Protein AF-A0A933JMH4-F1 (afdb_monomer)

Sequence (301 aa):
MKRSLIRGADPQLALTIAERFAVAPRFVSVLARAKVWDELPADVAARAREICEQTHAANAALLADLVSIAEALDAERLPYAATKGSAILVAHHSFVGERHLDDIDLLVRATDLPRVDTLLTDLGATTERSPVNVDLHPLTVRTALGTKVEVHVRLPRGDQAGVLDRATPTEWRTRRVRAESSKDLINHLCHHVIAQHIEDPRPLPRHLVDVAHLKSTCEPEMFDPRVPEVRLSLELLALIERFQDDDRIEKLFASWLFPTHHSLIPSGIASRRGAAEQGSRVRPPNWTRVRSGLVFRVAEF

Secondary structure (DSSP, 8-state):
----TTSS--HHHHHHHHHHTT-HHHHHHHHHHHT-GGGS-HHHHHHHHHHHHHHHHHHHHHHHHHHHHHHHHHHTT--EEE-HHHHHHHHH-SSGGGS--SEEEEEE-GGGHHHHHHHHHHTT-EEE---S-TTT--EEEE-TT--EEEEES--SSS-HHHHHHTPEEEEETTEEEEE--HHHHHHHHHHIIIIITTTS----HHHHHHHHHHHHHS-GGGS-TTSHHHHHHHHHHHHHHHHTT-HHHHHHHHHHHS-S--SSHHHHHHHHHHHHHTT---PPP------S---------

pLDDT: mean 80.74, std 21.41, range [25.58, 98.5]

Radius of gyration: 20.58 Å; Cα contacts (8 Å, |Δi|>4): 359; chains: 1; bounding box: 42×60×59 Å

Solvent-accessible surface area (backbone atoms only — not comparable to full-atom values): 17240 Å² total; per-residue (Å²): 132,86,76,67,93,58,78,86,58,57,68,60,58,53,48,53,52,24,51,76,50,59,36,31,30,38,53,44,47,52,42,57,76,68,69,45,64,91,77,46,57,72,66,52,45,50,51,45,49,51,46,34,54,50,35,29,54,53,39,51,54,45,50,52,51,51,42,56,51,36,49,54,32,57,73,71,68,50,68,43,16,28,30,62,69,43,21,44,51,58,70,72,46,95,52,69,28,39,58,74,72,84,54,42,39,33,40,38,52,65,90,46,44,72,60,50,52,51,51,43,41,76,69,52,27,45,80,46,87,66,92,65,60,59,81,35,35,69,42,32,32,30,38,75,89,64,41,36,34,41,38,25,51,44,61,99,71,79,60,57,68,58,44,43,74,52,27,38,78,32,72,50,97,93,39,62,38,38,19,41,32,70,43,56,37,49,51,49,48,28,36,48,42,54,61,71,31,63,95,54,56,62,65,51,60,41,55,55,51,50,51,53,49,46,65,73,76,46,66,74,82,46,60,52,65,86,43,66,40,42,31,50,52,52,51,53,47,50,52,51,67,70,33,72,86,35,77,70,55,41,54,51,48,45,53,69,67,56,54,97,76,62,86,67,55,59,57,58,52,49,52,53,50,49,54,70,72,56,76,71,85,73,77,75,81,88,78,81,86,80,93,72,79,93,75,86,73,83,74,92,124

Nearest PDB structures (foldseek):
  8an4-assembly2_B  TM=6.751E-01  e=2.910E-07  Mycobacterium tuberculosis H37Rv
  5cfu-assembly1_A  TM=7.179E-01  e=6.123E-06  Pseudomonas aeruginosa
  5kqj-assembly1_A  TM=6.695E-01  e=8.118E-06  Klebsiella pneumoniae
  1zsw-assembly1_A  TM=5.301E-01  e=3.101E-01  Bacillus cereus ATCC 14579
  3kol-assembly1_A-2  TM=6.439E-01  e=1.505E+00  Nostoc punctiforme PCC 73102

Foldseek 3Di:
DLPPPCVPPDLVVVLVLCVLLQQLLQVLVVCVVSVCLVVDDPVSSVVSVVLLVVQQVVLVLQVVVLLVLQVLCVVVVFQKAFAAPRLCQQAQDPGRRNGHDQATEMEGAPVCVVVSVVSQVVQVWAWDPDPDPCPFFVTWIAGPSRHIYGYGNDQPDDDSVVQSVQFDWTDDPNTTHGHGDLLRRLLSLLCCQQPVVPVPRQRRVSSLVSLVSSVVRDDPVSQDCVRVSSVVSVVVNVVCVVCVPPPVVNVVVCCRNPPPDDPPVCVVVVVVVVVVVPDDPPDDPDDDDDDDDDDDDPDDD

Mean predicted aligned error: 9.62 Å

Structure (mmCIF, N/CA/C/O backbone):
data_AF-A0A933JMH4-F1
#
_entry.id   AF-A0A933JMH4-F1
#
loop_
_atom_site.group_PDB
_atom_site.id
_atom_site.type_symbol
_atom_site.label_atom_id
_atom_site.label_alt_id
_atom_site.label_comp_id
_atom_site.label_asym_id
_atom_site.label_entity_id
_atom_site.label_seq_id
_atom_site.pdbx_PDB_ins_code
_atom_site.Cartn_x
_atom_site.Cartn_y
_atom_site.Cartn_z
_atom_site.occupancy
_atom_site.B_iso_or_equiv
_atom_site.auth_seq_id
_atom_site.auth_comp_id
_atom_site.auth_asym_id
_atom_site.auth_atom_id
_atom_site.pdbx_PDB_model_num
ATOM 1 N N . MET A 1 1 ? -0.560 2.355 -34.406 1.00 38.50 1 MET A N 1
ATOM 2 C CA . MET A 1 1 ? 0.903 2.136 -34.493 1.00 38.50 1 MET A CA 1
ATOM 3 C C . MET A 1 1 ? 1.413 1.778 -33.104 1.00 38.50 1 MET A C 1
ATOM 5 O O . MET A 1 1 ? 1.339 2.629 -32.230 1.00 38.50 1 MET A O 1
ATOM 9 N N . LYS A 1 2 ? 1.872 0.540 -32.865 1.00 42.06 2 LYS A N 1
ATOM 10 C CA . LYS A 1 2 ? 2.569 0.192 -31.615 1.00 42.06 2 LYS A CA 1
ATOM 11 C C . LYS A 1 2 ? 3.944 0.869 -31.653 1.00 42.06 2 LYS A C 1
ATOM 13 O O . LYS A 1 2 ? 4.814 0.423 -32.397 1.00 42.06 2 LYS A O 1
ATOM 18 N N . ARG A 1 3 ? 4.139 1.975 -30.929 1.00 49.00 3 ARG A N 1
ATOM 19 C CA . ARG A 1 3 ? 5.502 2.418 -30.600 1.00 49.00 3 ARG A CA 1
ATOM 20 C C . ARG A 1 3 ? 6.087 1.314 -29.721 1.00 49.00 3 ARG A C 1
ATOM 22 O O . ARG A 1 3 ? 5.479 0.969 -28.714 1.00 49.00 3 ARG A O 1
ATOM 29 N N . SER A 1 4 ? 7.184 0.697 -30.155 1.00 50.28 4 SER A N 1
ATOM 30 C CA . SER A 1 4 ? 7.908 -0.269 -29.326 1.00 50.28 4 SER A CA 1
ATOM 31 C C . SER A 1 4 ? 8.346 0.468 -28.062 1.00 50.28 4 SER A C 1
ATOM 33 O O . SER A 1 4 ? 9.170 1.376 -28.135 1.00 50.28 4 SER A O 1
ATOM 35 N N . LEU A 1 5 ? 7.737 0.106 -26.930 1.00 52.91 5 LEU A N 1
ATOM 36 C CA . LEU A 1 5 ? 8.017 0.650 -25.595 1.00 52.91 5 LEU A CA 1
ATOM 37 C C . LEU A 1 5 ? 9.476 0.432 -25.159 1.00 52.91 5 LEU A C 1
ATOM 39 O O . LEU A 1 5 ? 9.899 1.000 -24.163 1.00 52.91 5 LEU A O 1
ATOM 43 N N . ILE A 1 6 ? 10.231 -0.384 -25.900 1.00 56.28 6 ILE A N 1
ATOM 44 C CA . ILE A 1 6 ? 11.584 -0.831 -25.563 1.00 56.28 6 ILE A CA 1
ATOM 45 C C . ILE A 1 6 ? 12.615 -0.368 -26.615 1.00 56.28 6 ILE A C 1
ATOM 47 O O . ILE A 1 6 ? 13.724 -0.892 -26.692 1.00 56.28 6 ILE A O 1
ATOM 51 N N . ARG A 1 7 ? 12.298 0.608 -27.479 1.00 60.69 7 ARG A N 1
ATOM 52 C CA . ARG A 1 7 ? 13.308 1.125 -28.420 1.00 60.69 7 ARG A CA 1
ATOM 53 C C . ARG A 1 7 ? 14.365 1.941 -27.675 1.00 60.69 7 ARG A C 1
ATOM 55 O O . ARG A 1 7 ? 14.153 3.111 -27.399 1.00 60.69 7 ARG A O 1
ATOM 62 N N . GLY A 1 8 ? 15.512 1.314 -27.417 1.00 68.75 8 GLY A N 1
ATOM 63 C CA . GLY A 1 8 ? 16.722 1.960 -26.897 1.00 68.75 8 GLY A CA 1
ATOM 64 C C . GLY A 1 8 ? 17.022 1.688 -25.422 1.00 68.75 8 GLY A C 1
ATOM 65 O O . GLY A 1 8 ? 18.150 1.918 -24.997 1.00 68.75 8 GLY A O 1
ATOM 66 N N . ALA A 1 9 ? 16.065 1.150 -24.663 1.00 75.88 9 ALA A N 1
ATOM 67 C CA . ALA A 1 9 ? 16.278 0.763 -23.271 1.00 75.88 9 ALA A CA 1
ATOM 68 C C . ALA A 1 9 ? 16.765 -0.690 -23.173 1.00 75.88 9 ALA A C 1
ATOM 70 O O . ALA A 1 9 ? 16.216 -1.574 -23.828 1.00 75.88 9 ALA A O 1
ATOM 71 N N . ASP A 1 10 ? 17.767 -0.944 -22.329 1.00 85.56 10 ASP A N 1
ATOM 72 C CA . ASP A 1 10 ? 18.185 -2.297 -21.952 1.00 85.56 10 ASP A CA 1
ATOM 73 C C . ASP A 1 10 ? 17.149 -2.889 -20.968 1.00 85.56 10 ASP A C 1
ATOM 75 O O . ASP A 1 10 ? 17.041 -2.401 -19.834 1.00 85.56 10 ASP A O 1
ATOM 79 N N . PRO A 1 11 ? 16.379 -3.928 -21.357 1.00 88.12 11 PRO A N 1
ATOM 80 C CA . PRO A 1 11 ? 15.351 -4.523 -20.503 1.00 88.12 11 PRO A CA 1
ATOM 81 C C . PRO A 1 11 ? 15.904 -5.081 -19.186 1.00 88.12 11 PRO A C 1
ATOM 83 O O . PRO A 1 11 ? 15.213 -5.038 -18.166 1.00 88.12 11 PRO A O 1
ATOM 86 N N . GLN A 1 12 ? 17.141 -5.591 -19.190 1.00 90.00 12 GLN A N 1
ATOM 87 C CA . GLN A 1 12 ? 17.780 -6.151 -18.001 1.00 90.00 12 GLN A CA 1
ATOM 88 C C . GLN A 1 12 ? 18.128 -5.041 -17.011 1.00 90.00 12 GLN A C 1
ATOM 90 O O . GLN A 1 12 ? 17.854 -5.162 -15.812 1.00 90.00 12 GLN A O 1
ATOM 95 N N . LEU A 1 13 ? 18.695 -3.937 -17.506 1.00 86.56 13 LEU A N 1
ATOM 96 C CA . LEU A 1 13 ? 18.982 -2.766 -16.683 1.00 86.56 13 LEU A CA 1
ATOM 97 C C . LEU A 1 13 ? 17.691 -2.163 -16.115 1.00 86.56 13 LEU A C 1
ATOM 99 O O . LEU A 1 13 ? 17.632 -1.872 -14.920 1.00 86.56 13 LEU A O 1
ATOM 103 N N . ALA A 1 14 ? 16.648 -2.030 -16.940 1.00 87.12 14 ALA A N 1
ATOM 104 C CA . ALA A 1 14 ? 15.353 -1.507 -16.514 1.00 87.12 14 ALA A CA 1
ATOM 105 C C . ALA A 1 14 ? 14.735 -2.351 -15.388 1.00 87.12 14 ALA A C 1
ATOM 107 O O . ALA A 1 14 ? 14.327 -1.802 -14.362 1.00 87.12 14 ALA A O 1
ATOM 108 N N . LEU A 1 15 ? 14.732 -3.683 -15.530 1.00 88.81 15 LEU A N 1
ATOM 109 C CA . LEU A 1 15 ? 14.236 -4.586 -14.490 1.00 88.81 15 LEU A CA 1
ATOM 110 C C . LEU A 1 15 ? 15.072 -4.487 -13.207 1.00 88.81 15 LEU A C 1
ATOM 112 O O . LEU A 1 15 ? 14.512 -4.364 -12.121 1.00 88.81 15 LEU A O 1
ATOM 116 N N . THR A 1 16 ? 16.401 -4.446 -13.335 1.00 87.44 16 THR A N 1
ATOM 117 C CA . THR A 1 16 ? 17.327 -4.316 -12.197 1.00 87.44 16 THR A CA 1
ATOM 118 C C . THR A 1 16 ? 17.074 -3.029 -11.406 1.00 87.44 16 THR A C 1
ATOM 120 O O . THR A 1 16 ? 17.037 -3.040 -10.173 1.00 87.44 16 THR A O 1
ATOM 123 N N . ILE A 1 17 ? 16.868 -1.905 -12.101 1.00 84.62 17 ILE A N 1
ATOM 124 C CA . ILE A 1 17 ? 16.491 -0.631 -11.476 1.00 84.62 17 ILE A CA 1
ATOM 125 C C . ILE A 1 17 ? 15.127 -0.779 -10.797 1.00 84.62 17 ILE A C 1
ATOM 127 O O . ILE A 1 17 ? 14.979 -0.420 -9.630 1.00 84.62 17 ILE A O 1
ATOM 131 N N . ALA A 1 18 ? 14.140 -1.360 -11.479 1.00 87.75 18 ALA A N 1
ATOM 132 C CA . ALA A 1 18 ? 12.807 -1.524 -10.919 1.00 87.75 18 ALA A CA 1
ATOM 133 C C . ALA A 1 18 ? 12.808 -2.368 -9.628 1.00 87.75 18 ALA A C 1
ATOM 135 O O . ALA A 1 18 ? 12.124 -2.017 -8.665 1.00 87.75 18 ALA A O 1
ATOM 136 N N . GLU A 1 19 ? 13.601 -3.441 -9.565 1.00 88.69 19 GLU A N 1
ATOM 137 C CA . GLU A 1 19 ? 13.770 -4.264 -8.359 1.00 88.69 19 GLU A CA 1
ATOM 138 C C . GLU A 1 19 ? 14.403 -3.465 -7.225 1.00 88.69 19 GLU A C 1
ATOM 140 O O . GLU A 1 19 ? 13.900 -3.456 -6.100 1.00 88.69 19 GLU A O 1
ATOM 145 N N . ARG A 1 20 ? 15.471 -2.728 -7.537 1.00 84.38 20 ARG A N 1
ATOM 146 C CA . ARG A 1 20 ? 16.205 -1.912 -6.571 1.00 84.38 20 ARG A CA 1
ATOM 147 C C . ARG A 1 20 ? 15.328 -0.879 -5.864 1.00 84.38 20 ARG A C 1
ATOM 149 O O . ARG A 1 20 ? 15.569 -0.586 -4.695 1.00 84.38 20 ARG A O 1
ATOM 156 N N . PHE A 1 21 ? 14.319 -0.350 -6.552 1.00 83.31 21 PHE A N 1
ATOM 157 C CA . PHE A 1 21 ? 13.387 0.641 -6.002 1.00 83.31 21 PHE A CA 1
ATOM 158 C C . PHE A 1 21 ? 12.015 0.070 -5.650 1.00 83.31 21 PHE A C 1
ATOM 160 O O . PHE A 1 21 ? 11.090 0.831 -5.364 1.00 83.31 21 PHE A O 1
ATOM 167 N N . ALA A 1 22 ? 11.892 -1.261 -5.631 1.0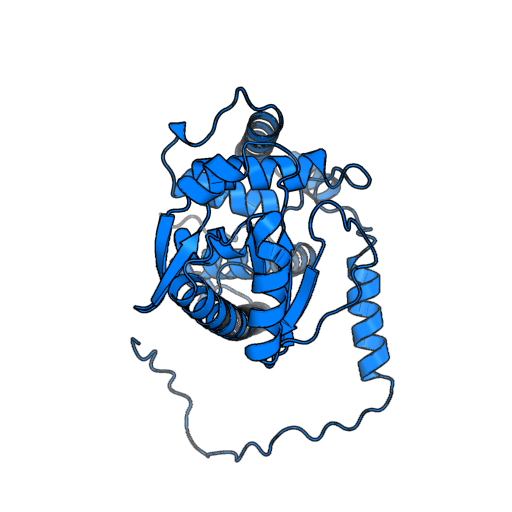0 88.56 22 ALA A N 1
ATOM 168 C CA . ALA A 1 22 ? 10.667 -1.981 -5.299 1.00 88.56 22 ALA A CA 1
ATOM 169 C C . ALA A 1 22 ? 9.449 -1.545 -6.138 1.00 88.56 22 ALA A C 1
ATOM 171 O O . ALA A 1 22 ? 8.319 -1.499 -5.653 1.00 88.56 22 ALA A O 1
ATOM 172 N N . VAL A 1 23 ? 9.690 -1.237 -7.414 1.00 91.00 23 VAL A N 1
ATOM 173 C CA . VAL A 1 23 ? 8.665 -0.949 -8.432 1.00 91.00 23 VAL A CA 1
ATOM 174 C C . VAL A 1 23 ? 8.620 -2.021 -9.526 1.00 91.00 23 VAL A C 1
ATOM 176 O O . VAL A 1 23 ? 7.842 -1.906 -10.472 1.00 91.00 23 VAL A O 1
ATOM 179 N N . ALA A 1 24 ? 9.410 -3.094 -9.392 1.00 92.44 24 ALA A N 1
ATOM 180 C CA . ALA A 1 24 ? 9.420 -4.215 -10.331 1.00 92.44 24 ALA A CA 1
ATOM 181 C C . ALA A 1 24 ? 8.034 -4.828 -10.593 1.00 92.44 24 ALA A C 1
ATOM 183 O O . ALA A 1 24 ? 7.720 -5.029 -11.764 1.00 92.44 24 ALA A O 1
ATOM 184 N N . PRO A 1 25 ? 7.155 -5.053 -9.595 1.00 93.62 25 PRO A N 1
ATOM 185 C CA . PRO A 1 25 ? 5.836 -5.623 -9.877 1.00 93.62 25 PRO A CA 1
ATOM 186 C C . PRO A 1 25 ? 4.991 -4.732 -10.798 1.00 93.62 25 PRO A C 1
ATOM 188 O O . PRO A 1 25 ? 4.342 -5.214 -11.730 1.00 93.62 25 PRO A O 1
ATOM 191 N N . ARG A 1 26 ? 5.082 -3.406 -10.625 1.00 90.38 26 ARG A N 1
ATOM 192 C CA . ARG A 1 26 ? 4.409 -2.456 -11.514 1.00 90.38 26 ARG A CA 1
ATOM 193 C C . ARG A 1 26 ? 5.031 -2.451 -12.902 1.00 90.38 26 ARG A C 1
ATOM 195 O O . ARG A 1 26 ? 4.293 -2.462 -13.884 1.00 90.38 26 ARG A O 1
ATOM 202 N N . PHE A 1 27 ? 6.359 -2.449 -12.989 1.00 90.12 27 PHE A N 1
ATOM 203 C CA . PHE A 1 27 ? 7.075 -2.541 -14.262 1.00 90.12 27 PHE A CA 1
ATOM 204 C C . PHE A 1 27 ? 6.628 -3.780 -15.053 1.00 90.12 27 PHE A C 1
ATOM 206 O O . PHE A 1 27 ? 6.224 -3.667 -16.209 1.00 90.12 27 PHE A O 1
ATOM 213 N N . VAL A 1 28 ? 6.573 -4.940 -14.396 1.00 91.81 28 VAL A N 1
ATOM 214 C CA . VAL A 1 28 ? 6.093 -6.193 -14.990 1.00 91.81 28 VAL A CA 1
ATOM 215 C C . VAL A 1 28 ? 4.624 -6.101 -15.428 1.00 91.81 28 VAL A C 1
ATOM 217 O O . VAL A 1 28 ? 4.293 -6.520 -16.539 1.00 91.81 28 VAL A O 1
ATOM 220 N N . SER A 1 29 ? 3.740 -5.504 -14.619 1.00 90.31 29 SER A N 1
ATOM 221 C CA . SER A 1 29 ? 2.335 -5.276 -15.006 1.00 90.31 29 SER A CA 1
ATOM 222 C C . SER A 1 29 ? 2.214 -4.389 -16.256 1.00 90.31 29 SER A C 1
ATOM 224 O O . SER A 1 29 ? 1.429 -4.687 -17.161 1.00 90.31 29 SER A O 1
ATOM 226 N N . VAL A 1 30 ? 3.035 -3.339 -16.371 1.00 88.38 30 VAL A N 1
ATOM 227 C CA . VAL A 1 30 ? 3.075 -2.477 -17.563 1.00 88.38 30 VAL A CA 1
ATOM 228 C C . VAL A 1 30 ? 3.525 -3.261 -18.799 1.00 88.38 30 VAL A C 1
ATOM 230 O O . VAL A 1 30 ? 2.860 -3.177 -19.833 1.00 88.38 30 VAL A O 1
ATOM 233 N N . LEU A 1 31 ? 4.582 -4.078 -18.695 1.00 88.31 31 LEU A N 1
ATOM 234 C CA . LEU A 1 31 ? 5.030 -4.954 -19.789 1.00 88.31 31 LEU A CA 1
ATOM 235 C C . LEU A 1 31 ? 3.925 -5.928 -20.230 1.00 88.31 31 LEU A C 1
ATOM 237 O O . LEU A 1 31 ? 3.701 -6.125 -21.429 1.00 88.31 31 LEU A O 1
ATOM 241 N N . ALA A 1 32 ? 3.182 -6.486 -19.270 1.00 89.00 32 ALA A N 1
ATOM 242 C CA . ALA A 1 32 ? 2.066 -7.380 -19.550 1.00 89.00 32 ALA A CA 1
ATOM 243 C C . ALA A 1 32 ? 0.921 -6.691 -20.295 1.00 89.00 32 ALA A C 1
ATOM 245 O O . ALA A 1 32 ? 0.460 -7.200 -21.319 1.00 89.00 32 ALA A O 1
ATOM 246 N N . ARG A 1 33 ? 0.506 -5.505 -19.842 1.00 87.25 33 ARG A N 1
ATOM 247 C CA . ARG A 1 33 ? -0.534 -4.701 -20.508 1.00 87.25 33 ARG A CA 1
ATOM 248 C C . ARG A 1 33 ? -0.111 -4.262 -21.909 1.00 87.25 33 ARG A C 1
ATOM 250 O O . ARG A 1 33 ? -0.934 -4.252 -22.823 1.00 87.25 33 ARG A O 1
ATOM 257 N N . ALA A 1 34 ? 1.172 -3.958 -22.091 1.00 87.00 34 ALA A N 1
ATOM 258 C CA . ALA A 1 34 ? 1.747 -3.603 -23.383 1.00 87.00 34 ALA A CA 1
ATOM 259 C C . ALA A 1 34 ? 1.862 -4.788 -24.360 1.00 87.00 34 ALA A C 1
ATOM 261 O O . ALA A 1 34 ? 2.048 -4.568 -25.559 1.00 87.00 34 ALA A O 1
ATOM 262 N N . LYS A 1 35 ? 1.704 -6.032 -23.879 1.00 90.94 35 LYS A N 1
ATOM 263 C CA . LYS A 1 35 ? 1.831 -7.270 -24.667 1.00 90.94 35 LYS A CA 1
ATOM 264 C C . LYS A 1 35 ? 3.195 -7.380 -25.364 1.00 90.94 35 LYS A C 1
ATOM 266 O O . LYS A 1 35 ? 3.249 -7.722 -26.542 1.00 90.94 35 LYS A O 1
ATOM 271 N N . VAL A 1 36 ? 4.269 -7.069 -24.632 1.00 89.81 36 VAL A N 1
ATOM 272 C CA . VAL A 1 36 ? 5.667 -7.113 -25.120 1.00 89.81 36 VAL A CA 1
ATOM 273 C C . VAL A 1 36 ? 6.485 -8.259 -24.509 1.00 89.81 36 VAL A C 1
ATOM 275 O O . VAL A 1 36 ? 7.702 -8.281 -24.628 1.00 89.81 36 VAL A O 1
ATOM 278 N N . TRP A 1 37 ? 5.837 -9.227 -23.851 1.00 90.75 37 TRP A N 1
ATOM 279 C CA . TRP A 1 37 ? 6.512 -10.368 -23.212 1.00 90.75 37 TRP A CA 1
ATOM 280 C C . TRP A 1 37 ? 7.399 -11.170 -24.164 1.00 90.75 37 TRP A C 1
ATOM 282 O O . TRP A 1 37 ? 8.494 -11.567 -23.777 1.00 90.75 37 TRP A O 1
ATOM 292 N N . ASP A 1 38 ? 6.933 -11.378 -25.395 1.00 91.38 38 ASP A N 1
ATOM 293 C CA . ASP A 1 38 ? 7.650 -12.154 -26.413 1.00 91.38 38 ASP A CA 1
ATOM 294 C C . ASP A 1 38 ? 8.842 -11.383 -27.014 1.00 91.38 38 ASP A C 1
ATOM 296 O O . ASP A 1 38 ? 9.646 -11.959 -27.742 1.00 91.38 38 ASP A O 1
ATOM 300 N N . GLU A 1 39 ? 8.967 -10.085 -26.709 1.00 91.50 39 GLU A N 1
ATOM 301 C CA . GLU A 1 39 ? 10.077 -9.224 -27.140 1.00 91.50 39 GLU A CA 1
ATOM 302 C C . GLU A 1 39 ? 11.219 -9.176 -26.104 1.00 91.50 39 GLU A C 1
ATOM 304 O O . GLU A 1 39 ? 12.290 -8.644 -26.393 1.00 91.50 39 GLU A O 1
ATOM 309 N N . LEU A 1 40 ? 11.012 -9.713 -24.894 1.00 92.25 40 LEU A N 1
ATOM 310 C CA . LEU A 1 40 ? 12.012 -9.691 -23.824 1.00 92.25 40 LEU A CA 1
ATOM 311 C C . LEU A 1 40 ? 13.055 -10.809 -23.996 1.00 92.25 40 LEU A C 1
ATOM 313 O O . LEU A 1 40 ? 12.701 -11.927 -24.383 1.00 92.25 40 LEU A O 1
ATOM 317 N N . PRO A 1 41 ? 14.325 -10.568 -23.613 1.00 95.38 41 PRO A N 1
ATOM 318 C CA . PRO A 1 41 ? 15.293 -11.641 -23.406 1.00 95.38 41 PRO A CA 1
ATOM 319 C C . PRO A 1 41 ? 14.738 -12.728 -22.471 1.00 95.38 41 PRO A C 1
ATOM 321 O O . PRO A 1 41 ? 13.998 -12.436 -21.528 1.00 95.38 41 PRO A O 1
ATOM 324 N N . ALA A 1 42 ? 15.068 -13.994 -22.740 1.00 95.75 42 ALA A N 1
ATOM 325 C CA . ALA A 1 42 ? 14.454 -15.135 -22.056 1.00 95.75 42 ALA A CA 1
ATOM 326 C C . ALA A 1 42 ? 14.687 -15.132 -20.533 1.00 95.75 42 ALA A C 1
ATOM 328 O O . ALA A 1 42 ? 13.796 -15.505 -19.769 1.00 95.75 42 ALA A O 1
ATOM 329 N N . ASP A 1 43 ? 15.865 -14.692 -20.100 1.00 96.38 43 ASP A N 1
ATOM 330 C CA . ASP A 1 43 ? 16.254 -14.505 -18.703 1.00 96.38 43 ASP A CA 1
ATOM 331 C C . ASP A 1 43 ? 15.493 -13.348 -18.038 1.00 96.38 43 ASP A C 1
ATOM 333 O O . ASP A 1 43 ? 14.924 -13.540 -16.961 1.00 96.38 43 ASP A O 1
ATOM 337 N N . VAL A 1 44 ? 15.378 -12.194 -18.707 1.00 94.94 44 VAL A N 1
ATOM 338 C CA . VAL A 1 44 ? 14.564 -11.053 -18.245 1.00 94.94 44 VAL A CA 1
ATOM 339 C C . VAL A 1 44 ? 13.101 -11.472 -18.084 1.00 94.94 44 VAL A C 1
ATOM 341 O O . VAL A 1 44 ? 12.480 -11.201 -17.055 1.00 94.94 44 VAL A O 1
ATOM 344 N N . ALA A 1 45 ? 12.545 -12.175 -19.074 1.00 96.00 45 ALA A N 1
ATOM 345 C CA . ALA A 1 45 ? 11.173 -12.671 -19.033 1.00 96.00 45 ALA A CA 1
ATOM 346 C C . ALA A 1 45 ? 10.964 -13.679 -17.893 1.00 96.00 45 ALA A C 1
ATOM 348 O O . ALA A 1 45 ? 9.944 -13.623 -17.204 1.00 96.00 45 ALA A O 1
ATOM 349 N N . ALA A 1 46 ? 11.915 -14.593 -17.673 1.00 96.50 46 ALA A N 1
ATOM 350 C CA . ALA A 1 46 ? 11.861 -15.547 -16.569 1.00 96.50 46 ALA A CA 1
ATOM 351 C C . ALA A 1 46 ? 11.885 -14.836 -15.208 1.00 96.50 46 ALA A C 1
ATOM 353 O O . ALA A 1 46 ? 11.023 -15.108 -14.372 1.00 96.50 46 ALA A O 1
ATOM 354 N N . ARG A 1 47 ? 12.796 -13.872 -15.013 1.00 96.81 47 ARG A N 1
ATOM 355 C CA . ARG A 1 47 ? 12.881 -13.092 -13.771 1.00 96.81 47 ARG A CA 1
ATOM 356 C C . ARG A 1 47 ? 11.623 -12.259 -13.525 1.00 96.81 47 ARG A C 1
ATOM 358 O O . ARG A 1 47 ? 11.117 -12.220 -12.408 1.00 96.81 47 ARG A O 1
ATOM 365 N N . ALA A 1 48 ? 11.077 -11.631 -14.563 1.00 94.19 48 ALA A N 1
ATOM 366 C CA . ALA A 1 48 ? 9.837 -10.865 -14.472 1.00 94.19 48 ALA A CA 1
ATOM 367 C C . ALA A 1 48 ? 8.628 -11.736 -14.072 1.00 94.19 48 ALA A C 1
ATOM 369 O O . ALA A 1 48 ? 7.805 -11.302 -13.264 1.00 94.19 48 ALA A O 1
ATOM 370 N N . ARG A 1 49 ? 8.529 -12.974 -14.584 1.00 95.00 49 ARG A N 1
ATOM 371 C CA . ARG A 1 49 ? 7.501 -13.937 -14.142 1.00 95.00 49 ARG A CA 1
ATOM 372 C C . ARG A 1 49 ? 7.681 -14.318 -12.678 1.00 95.00 49 ARG A C 1
ATOM 374 O O . ARG A 1 49 ? 6.713 -14.261 -11.928 1.00 95.00 49 ARG A O 1
ATOM 381 N N . GLU A 1 50 ? 8.910 -14.621 -12.271 1.00 96.31 50 GLU A N 1
ATOM 382 C CA . GLU A 1 50 ? 9.230 -14.959 -10.883 1.00 96.31 50 GLU A CA 1
ATOM 383 C C . GLU A 1 50 ? 8.824 -13.833 -9.917 1.00 96.31 50 GLU A C 1
ATOM 385 O O . GLU A 1 50 ? 8.183 -14.095 -8.902 1.00 96.31 50 GLU A O 1
ATOM 390 N N . ILE A 1 51 ? 9.123 -12.573 -10.255 1.00 94.94 51 ILE A N 1
ATOM 391 C CA . ILE A 1 51 ? 8.708 -11.402 -9.464 1.00 94.94 51 ILE A CA 1
ATOM 392 C C . ILE A 1 51 ? 7.184 -11.339 -9.346 1.00 94.94 51 ILE A C 1
ATOM 394 O O . ILE A 1 51 ? 6.662 -11.159 -8.249 1.00 94.94 51 ILE A O 1
ATOM 398 N N . CYS A 1 52 ? 6.462 -11.512 -10.456 1.00 93.69 52 CYS A N 1
ATOM 399 C CA . CYS A 1 52 ? 5.000 -11.497 -10.456 1.00 93.69 52 CYS A CA 1
ATOM 400 C C . CYS A 1 52 ? 4.421 -12.593 -9.547 1.00 93.69 52 CYS A C 1
ATOM 402 O O . CYS A 1 52 ? 3.549 -12.314 -8.726 1.00 93.69 52 CYS A O 1
ATOM 404 N N . GLU A 1 53 ? 4.933 -13.820 -9.656 1.00 94.69 53 GLU A N 1
ATOM 405 C CA . GLU A 1 53 ? 4.510 -14.964 -8.842 1.00 94.69 53 GLU A CA 1
ATOM 406 C C . GLU A 1 53 ? 4.801 -14.738 -7.354 1.00 94.69 53 GLU A C 1
ATOM 408 O O . GLU A 1 53 ? 3.921 -14.938 -6.514 1.00 94.69 53 GLU A O 1
ATOM 413 N N . GLN A 1 54 ? 6.004 -14.260 -7.023 1.00 95.50 54 GLN A N 1
ATOM 414 C CA . GLN A 1 54 ? 6.412 -13.966 -5.649 1.00 95.50 54 GLN A CA 1
ATOM 415 C C . GLN A 1 54 ? 5.569 -12.850 -5.032 1.00 95.50 54 GLN A C 1
ATOM 417 O O . GLN A 1 54 ? 5.050 -13.020 -3.929 1.00 95.50 54 GLN A O 1
ATOM 422 N N . THR A 1 55 ? 5.387 -11.729 -5.738 1.00 95.31 55 THR A N 1
ATOM 423 C CA . THR A 1 55 ? 4.564 -10.617 -5.248 1.00 95.31 55 THR A CA 1
ATOM 424 C C . THR A 1 55 ? 3.106 -11.030 -5.117 1.00 95.31 55 THR A C 1
ATOM 426 O O . THR A 1 55 ? 2.479 -10.710 -4.112 1.00 95.31 55 THR A O 1
ATOM 429 N N . HIS A 1 56 ? 2.562 -11.780 -6.079 1.00 95.06 56 HIS A N 1
ATOM 430 C CA . HIS A 1 56 ? 1.199 -12.291 -5.979 1.00 95.06 56 HIS A CA 1
ATOM 431 C C . HIS A 1 56 ? 1.025 -13.174 -4.740 1.00 95.06 56 HIS A C 1
ATOM 433 O O . HIS A 1 56 ? 0.076 -12.974 -3.987 1.00 95.06 56 HIS A O 1
ATOM 439 N N . ALA A 1 57 ? 1.928 -14.132 -4.515 1.00 94.75 57 ALA A N 1
ATOM 440 C CA . ALA A 1 57 ? 1.849 -15.038 -3.374 1.00 94.75 57 ALA A CA 1
ATOM 441 C C . ALA A 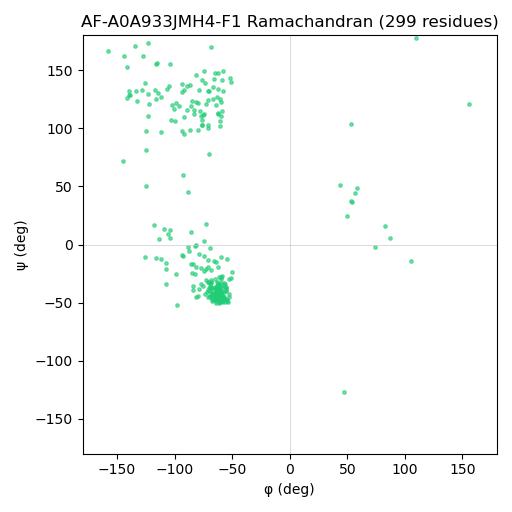1 57 ? 1.985 -14.296 -2.034 1.00 94.75 57 ALA A C 1
ATOM 443 O O . ALA A 1 57 ? 1.183 -14.521 -1.129 1.00 94.75 57 ALA A O 1
ATOM 444 N N . ALA A 1 58 ? 2.954 -13.381 -1.924 1.00 95.06 58 ALA A N 1
ATOM 445 C CA . ALA A 1 58 ? 3.173 -12.584 -0.718 1.00 95.06 58 ALA A CA 1
ATOM 446 C C . ALA A 1 58 ? 1.957 -11.708 -0.393 1.00 95.06 58 ALA A C 1
ATOM 448 O O . ALA A 1 58 ? 1.429 -11.749 0.717 1.00 95.06 58 ALA A O 1
ATOM 449 N N . ASN A 1 59 ? 1.451 -10.980 -1.387 1.00 95.88 59 ASN A N 1
ATOM 450 C CA . ASN A 1 59 ? 0.287 -10.129 -1.199 1.00 95.88 59 ASN A CA 1
ATOM 451 C C . ASN A 1 59 ? -0.987 -10.942 -0.955 1.00 95.88 59 ASN A C 1
ATOM 453 O O . ASN A 1 59 ? -1.853 -10.487 -0.221 1.00 95.88 59 ASN A O 1
ATOM 457 N N . ALA A 1 60 ? -1.128 -12.140 -1.528 1.00 93.94 60 ALA A N 1
ATOM 458 C CA . ALA A 1 60 ? -2.266 -13.005 -1.233 1.00 93.94 60 ALA A CA 1
ATOM 459 C C . ALA A 1 60 ? -2.288 -13.430 0.244 1.00 93.94 60 ALA A C 1
ATOM 461 O O . ALA A 1 60 ? -3.354 -13.404 0.855 1.00 93.94 60 ALA A O 1
ATOM 462 N N . ALA A 1 61 ? -1.131 -13.773 0.823 1.00 94.62 61 ALA A N 1
ATOM 463 C CA . ALA A 1 61 ? -1.020 -14.085 2.248 1.00 94.62 61 ALA A CA 1
ATOM 464 C C . ALA A 1 61 ? -1.331 -12.857 3.121 1.00 94.62 61 ALA A C 1
ATOM 466 O O . ALA A 1 61 ? -2.158 -12.937 4.026 1.00 94.62 61 ALA A O 1
ATOM 467 N N . LEU A 1 62 ? -0.753 -11.703 2.780 1.00 96.75 62 LEU A N 1
ATOM 468 C CA . LEU A 1 62 ? -0.996 -10.442 3.481 1.00 96.75 62 LEU A CA 1
ATOM 469 C C . LEU A 1 62 ? -2.472 -10.031 3.432 1.00 96.75 62 LEU A C 1
ATOM 471 O O . LEU A 1 62 ? -3.052 -9.656 4.444 1.00 96.75 62 LEU A O 1
ATOM 475 N N . LEU A 1 63 ? -3.113 -10.128 2.267 1.00 95.56 63 LEU A N 1
ATOM 476 C CA . LEU A 1 63 ? -4.526 -9.788 2.116 1.00 95.56 63 LEU A CA 1
ATOM 477 C C . LEU A 1 63 ? -5.444 -10.777 2.842 1.00 95.56 63 LEU A C 1
ATOM 479 O O . LEU A 1 63 ? -6.506 -10.372 3.307 1.00 95.56 63 LEU A O 1
ATOM 483 N N . ALA A 1 64 ? -5.055 -12.049 2.966 1.00 95.69 64 ALA A N 1
ATOM 484 C CA . ALA A 1 64 ? -5.793 -13.013 3.779 1.00 95.69 64 ALA A CA 1
ATOM 485 C C . ALA A 1 64 ? -5.757 -12.638 5.272 1.00 95.69 64 ALA A C 1
ATOM 487 O O . ALA A 1 64 ? -6.793 -12.680 5.940 1.00 95.69 64 ALA A O 1
ATOM 488 N N . ASP A 1 65 ? -4.598 -12.202 5.774 1.00 97.62 65 ASP A N 1
ATOM 489 C CA . ASP A 1 65 ? -4.479 -11.663 7.131 1.00 97.62 65 ASP A CA 1
ATOM 490 C C . ASP A 1 65 ? -5.283 -10.370 7.299 1.00 97.62 65 ASP A C 1
ATOM 492 O O . ASP A 1 65 ? -6.043 -10.247 8.256 1.00 97.62 65 ASP A O 1
ATOM 496 N N . LEU A 1 66 ? -5.182 -9.431 6.351 1.00 98.06 66 LEU A N 1
ATOM 497 C CA . LEU A 1 66 ? -5.936 -8.175 6.387 1.00 98.06 66 LEU A CA 1
ATOM 498 C C . LEU A 1 66 ? -7.445 -8.427 6.447 1.00 98.06 66 LEU A C 1
ATOM 500 O O . LEU A 1 66 ? -8.127 -7.796 7.246 1.00 98.06 66 LEU A O 1
ATOM 504 N N . VAL A 1 67 ? -7.964 -9.358 5.643 1.00 97.44 67 VAL A N 1
ATOM 505 C CA . VAL A 1 67 ? -9.380 -9.751 5.686 1.00 97.44 67 VAL A CA 1
ATOM 506 C C . VAL A 1 67 ? -9.743 -10.349 7.044 1.00 97.44 67 VAL A C 1
ATOM 508 O O . VAL A 1 67 ? -10.756 -9.963 7.617 1.00 97.44 67 VAL A O 1
ATOM 511 N N . SER A 1 68 ? -8.921 -11.250 7.584 1.00 97.69 68 SER A N 1
ATOM 512 C CA . SER A 1 68 ? -9.195 -11.886 8.882 1.00 97.69 68 SER A CA 1
ATOM 513 C C . SER A 1 68 ? -9.237 -10.857 10.019 1.00 97.69 68 SER A C 1
ATOM 515 O O . SER A 1 68 ? -10.126 -10.893 10.869 1.00 97.69 68 SER A O 1
ATOM 517 N N . ILE A 1 69 ? -8.312 -9.893 9.999 1.00 98.38 69 ILE A N 1
ATOM 518 C CA . ILE A 1 69 ? -8.265 -8.785 10.957 1.00 98.38 69 ILE A CA 1
ATOM 519 C C . ILE A 1 69 ? -9.472 -7.857 10.776 1.00 98.38 69 ILE A C 1
ATOM 521 O O . ILE A 1 69 ? -10.126 -7.507 11.756 1.00 98.38 69 ILE A O 1
ATOM 525 N N . ALA A 1 70 ? -9.790 -7.482 9.534 1.00 98.44 70 ALA A N 1
ATOM 526 C CA . ALA A 1 70 ? -10.936 -6.645 9.191 1.00 98.44 70 ALA A CA 1
ATOM 527 C C . ALA A 1 70 ? -12.254 -7.234 9.715 1.00 98.44 70 ALA A C 1
ATOM 529 O O . ALA A 1 70 ? -13.027 -6.532 10.363 1.00 98.44 70 ALA A O 1
ATOM 530 N N . GLU A 1 71 ? -12.476 -8.532 9.507 1.00 97.75 71 GLU A N 1
ATOM 531 C CA . GLU A 1 71 ? -13.675 -9.232 9.975 1.00 97.75 71 GLU A CA 1
ATOM 532 C C . GLU A 1 71 ? -13.797 -9.240 11.496 1.00 97.75 71 GLU A C 1
ATOM 534 O O . GLU A 1 71 ? -14.882 -8.997 12.027 1.00 97.75 71 GLU A O 1
ATOM 539 N N . ALA A 1 72 ? -12.692 -9.479 12.200 1.00 98.25 72 ALA A N 1
ATOM 540 C CA . ALA A 1 72 ? -12.671 -9.446 13.655 1.00 98.25 72 ALA A CA 1
ATOM 541 C C . ALA A 1 72 ? -12.941 -8.028 14.194 1.00 98.25 72 ALA A C 1
ATOM 543 O O . ALA A 1 72 ? -13.742 -7.858 15.116 1.00 98.25 72 ALA A O 1
ATOM 544 N N . LEU A 1 73 ? -12.333 -6.998 13.595 1.00 98.50 73 LEU A N 1
ATOM 545 C CA . LEU A 1 73 ? -12.570 -5.598 13.964 1.00 98.50 73 LEU A CA 1
ATOM 546 C C . LEU A 1 73 ? -14.028 -5.187 13.720 1.00 98.50 73 LEU A C 1
ATOM 548 O O . LEU A 1 73 ? -14.646 -4.564 14.586 1.00 98.50 73 LEU A O 1
ATOM 552 N N . ASP A 1 74 ? -14.600 -5.564 12.574 1.00 97.88 74 ASP A N 1
ATOM 553 C CA . ASP A 1 74 ? -15.998 -5.279 12.246 1.00 97.88 74 ASP A CA 1
ATOM 554 C C . ASP A 1 74 ? -16.969 -6.016 13.192 1.00 97.88 74 ASP A C 1
ATOM 556 O O . ASP A 1 74 ? -17.961 -5.424 13.631 1.00 97.88 74 ASP A O 1
ATOM 560 N N . ALA A 1 75 ? -16.669 -7.263 13.580 1.00 98.06 75 ALA A N 1
ATOM 561 C CA . ALA A 1 75 ? -17.459 -8.021 14.556 1.00 98.06 75 ALA A CA 1
ATOM 562 C C . ALA A 1 75 ? -17.480 -7.352 15.944 1.00 98.06 75 ALA A C 1
ATOM 564 O O . ALA A 1 75 ? -18.538 -7.250 16.571 1.00 98.06 75 ALA A O 1
ATOM 565 N N . GLU A 1 76 ? -16.339 -6.816 16.383 1.00 98.25 76 GLU A N 1
ATOM 566 C CA . GLU A 1 76 ? -16.174 -6.069 17.640 1.00 98.25 76 GLU A CA 1
ATOM 567 C C . GLU A 1 76 ? -16.608 -4.594 17.551 1.00 98.25 76 GLU A C 1
ATOM 569 O O . GLU A 1 76 ? -16.541 -3.847 18.539 1.00 98.25 76 GLU A O 1
ATOM 574 N N . ARG A 1 77 ? -17.073 -4.165 16.367 1.00 97.75 77 ARG A N 1
ATOM 575 C CA . ARG A 1 77 ? -17.459 -2.783 16.043 1.00 97.75 77 ARG A CA 1
ATOM 576 C C . ARG A 1 77 ? -16.351 -1.776 16.357 1.00 97.75 77 ARG A C 1
ATOM 578 O O . ARG A 1 77 ? -16.630 -0.668 16.820 1.00 97.75 77 ARG A O 1
ATOM 585 N N . LEU A 1 78 ? -15.104 -2.166 16.117 1.00 98.06 78 LEU A N 1
ATOM 586 C CA . LEU A 1 78 ? -13.914 -1.340 16.283 1.00 98.06 78 LEU A CA 1
ATOM 587 C C . LEU A 1 78 ? -13.634 -0.584 14.981 1.00 98.06 78 LEU A C 1
ATOM 589 O O . LEU A 1 78 ? -13.359 -1.221 13.966 1.00 98.06 78 LEU A O 1
ATOM 593 N N . PRO A 1 79 ? -13.704 0.759 14.957 1.00 98.06 79 PRO A N 1
ATOM 594 C CA . PRO A 1 79 ? -13.449 1.497 13.726 1.00 98.06 79 PRO A CA 1
ATOM 595 C C . PRO A 1 79 ? -11.982 1.435 13.331 1.00 98.06 79 PRO A C 1
ATOM 597 O O . PRO A 1 79 ? -11.093 1.698 14.143 1.00 98.06 79 PRO A O 1
ATOM 600 N N . TYR A 1 80 ? -11.756 1.125 12.060 1.00 98.50 80 TYR A N 1
ATOM 601 C CA . TYR A 1 80 ? -10.433 1.017 11.474 1.00 98.50 80 TYR A CA 1
ATOM 602 C C . TYR A 1 80 ? -10.430 1.513 10.029 1.00 98.50 80 TYR A C 1
ATOM 604 O O . TYR A 1 80 ? -11.475 1.591 9.375 1.00 98.50 80 TYR A O 1
ATOM 612 N N . ALA A 1 81 ? -9.233 1.798 9.530 1.00 98.38 81 ALA A N 1
ATOM 613 C CA . ALA A 1 81 ? -8.966 1.968 8.112 1.00 98.38 81 ALA A CA 1
ATOM 614 C C . ALA A 1 81 ? -7.641 1.287 7.761 1.00 98.38 81 ALA A C 1
ATOM 616 O O . ALA A 1 81 ? -6.619 1.560 8.388 1.00 98.38 81 ALA A O 1
ATOM 617 N N . ALA A 1 82 ? -7.634 0.429 6.745 1.00 98.06 82 ALA A N 1
ATOM 618 C CA . ALA A 1 82 ? -6.408 0.084 6.043 1.00 98.06 82 ALA A CA 1
ATOM 619 C C . ALA A 1 82 ? -5.854 1.356 5.395 1.00 98.06 82 ALA A C 1
ATOM 621 O O . ALA A 1 82 ? -6.608 2.108 4.772 1.00 98.06 82 ALA A O 1
ATOM 622 N N . THR A 1 83 ? -4.554 1.596 5.544 1.00 96.62 83 THR A N 1
ATOM 623 C CA . THR A 1 83 ? -3.895 2.821 5.069 1.00 96.62 83 THR A CA 1
ATOM 624 C C . THR A 1 83 ? -2.751 2.503 4.104 1.00 96.62 83 THR A C 1
ATOM 626 O O . THR A 1 83 ? -2.420 1.334 3.864 1.00 96.62 83 THR A O 1
ATOM 629 N N . LYS A 1 84 ? -2.169 3.549 3.503 1.00 94.06 84 LYS A N 1
ATOM 630 C CA . LYS A 1 84 ? -0.984 3.478 2.631 1.00 94.06 84 LYS A CA 1
ATOM 631 C C . LYS A 1 84 ? -1.079 2.360 1.579 1.00 94.06 84 LYS A C 1
ATOM 633 O O . LYS A 1 84 ? -2.035 2.284 0.811 1.00 94.06 84 LYS A O 1
ATOM 638 N N . GLY A 1 85 ? -0.072 1.488 1.517 1.00 94.31 85 GLY A N 1
ATOM 639 C CA . GLY A 1 85 ? 0.023 0.443 0.512 1.00 94.31 85 GLY A CA 1
ATOM 640 C C . GLY A 1 85 ? -1.122 -0.560 0.568 1.00 94.31 85 GLY A C 1
ATOM 641 O O . GLY A 1 85 ? -1.594 -0.988 -0.485 1.00 94.31 85 GLY A O 1
ATOM 642 N N . SER A 1 86 ? -1.577 -0.914 1.772 1.00 95.75 86 SER A N 1
ATOM 643 C CA . SER A 1 86 ? -2.702 -1.834 1.943 1.00 95.75 86 SER A CA 1
ATOM 644 C C . SER A 1 86 ? -3.983 -1.233 1.370 1.00 95.75 86 SER A C 1
ATOM 646 O O . SER A 1 86 ? -4.674 -1.904 0.606 1.00 95.75 86 SER A O 1
ATOM 648 N N . ALA A 1 87 ? -4.245 0.052 1.643 1.00 96.56 87 ALA A N 1
ATOM 649 C CA . ALA A 1 87 ? -5.371 0.783 1.059 1.00 96.56 87 ALA A CA 1
ATOM 650 C C . ALA A 1 87 ? -5.293 0.843 -0.473 1.00 96.56 87 ALA A C 1
ATOM 652 O O . ALA A 1 87 ? -6.273 0.541 -1.153 1.00 96.56 87 ALA A O 1
ATOM 653 N N . ILE A 1 88 ? -4.116 1.173 -1.023 1.00 95.12 88 ILE A N 1
ATOM 654 C CA . ILE A 1 88 ? -3.890 1.205 -2.475 1.00 95.12 88 ILE A CA 1
ATOM 655 C C . ILE A 1 88 ? -4.210 -0.157 -3.099 1.00 95.12 88 ILE A C 1
ATOM 657 O O . ILE A 1 88 ? -4.910 -0.221 -4.111 1.00 95.12 88 ILE A O 1
ATOM 661 N N . LEU A 1 89 ? -3.715 -1.250 -2.510 1.00 93.94 89 LEU A N 1
ATOM 662 C CA . LEU A 1 89 ? -3.885 -2.575 -3.094 1.00 93.94 89 LEU A CA 1
ATOM 663 C C . LEU A 1 89 ? -5.348 -3.025 -3.096 1.00 93.94 89 LEU A C 1
ATOM 665 O O . LEU A 1 89 ? -5.802 -3.531 -4.118 1.00 93.94 89 LEU A O 1
ATOM 669 N N . VAL A 1 90 ? -6.085 -2.817 -2.000 1.00 94.44 90 VAL A N 1
ATOM 670 C CA . VAL A 1 90 ? -7.490 -3.251 -1.925 1.00 94.44 90 VAL A CA 1
ATOM 671 C C . VAL A 1 90 ? -8.433 -2.353 -2.722 1.00 94.44 90 VAL A C 1
ATOM 673 O O . VAL A 1 90 ? -9.394 -2.863 -3.288 1.00 94.44 90 VAL A O 1
ATOM 676 N N . ALA A 1 91 ? -8.183 -1.039 -2.778 1.00 93.75 91 ALA A N 1
ATOM 677 C CA . ALA A 1 91 ? -9.128 -0.074 -3.350 1.00 93.75 91 ALA A CA 1
ATOM 678 C C . ALA A 1 91 ? -8.824 0.337 -4.794 1.00 93.75 91 ALA A C 1
ATOM 680 O O . ALA A 1 91 ? -9.735 0.747 -5.511 1.00 93.75 91 ALA A O 1
ATOM 681 N N . HIS A 1 92 ? -7.565 0.250 -5.233 1.00 91.31 92 HIS A N 1
ATOM 682 C CA . HIS A 1 92 ? -7.139 0.876 -6.487 1.00 91.31 92 HIS A CA 1
ATOM 683 C C . HIS A 1 92 ? -6.462 -0.072 -7.481 1.00 91.31 92 HIS A C 1
ATOM 685 O O . HIS A 1 92 ? -6.273 0.319 -8.635 1.00 91.31 92 HIS A O 1
ATOM 691 N N . HIS A 1 93 ? -6.104 -1.303 -7.104 1.00 84.44 93 HIS A N 1
ATOM 692 C CA . HIS A 1 93 ? -5.512 -2.267 -8.036 1.00 84.44 93 HIS A CA 1
ATOM 693 C C . HIS A 1 93 ? -6.491 -3.354 -8.464 1.00 84.44 93 HIS A C 1
ATOM 695 O O . HIS A 1 93 ? -7.173 -3.973 -7.657 1.00 84.44 93 HIS A O 1
ATOM 701 N N . SER A 1 94 ? -6.484 -3.650 -9.763 1.00 82.56 94 SER A N 1
ATOM 702 C CA . SER A 1 94 ? -7.236 -4.765 -10.342 1.00 82.56 94 SER A CA 1
ATOM 703 C C . SER A 1 94 ? -6.525 -6.112 -10.193 1.00 82.56 94 SER A C 1
ATOM 705 O O . SER A 1 94 ? -7.160 -7.158 -10.309 1.00 82.56 94 SER A O 1
ATOM 707 N N . PHE A 1 95 ? -5.212 -6.110 -9.943 1.00 87.12 95 PHE A N 1
ATOM 708 C CA . PHE A 1 95 ? -4.416 -7.321 -9.779 1.00 87.12 95 PHE A CA 1
ATOM 709 C C . PHE A 1 95 ? -3.505 -7.233 -8.550 1.00 87.12 95 PHE A C 1
ATOM 711 O O . PHE A 1 95 ? -2.772 -6.266 -8.355 1.00 87.12 95 PHE A O 1
ATOM 718 N N . VAL A 1 96 ? -3.526 -8.298 -7.745 1.00 89.50 96 VAL A N 1
ATOM 719 C CA . VAL A 1 96 ? -2.783 -8.417 -6.479 1.00 89.50 96 VAL A CA 1
ATOM 720 C C . VAL A 1 96 ? -1.281 -8.225 -6.668 1.00 89.50 96 VAL A C 1
ATOM 722 O O . VAL A 1 96 ? -0.620 -7.666 -5.805 1.00 89.50 96 VAL A O 1
ATOM 725 N N . GLY A 1 97 ? -0.723 -8.685 -7.787 1.00 91.00 97 GLY A N 1
ATOM 726 C CA . GLY A 1 97 ? 0.719 -8.664 -8.027 1.00 91.00 97 GLY A CA 1
ATOM 727 C C . GLY A 1 97 ? 1.259 -7.357 -8.611 1.00 91.00 97 GLY A C 1
ATOM 728 O O . GLY A 1 97 ? 2.391 -7.350 -9.071 1.00 91.00 97 GLY A O 1
ATOM 729 N N . GLU A 1 98 ? 0.488 -6.265 -8.670 1.00 89.44 98 GLU A N 1
ATOM 730 C CA . GLU A 1 98 ? 0.955 -5.016 -9.308 1.00 89.44 98 GLU A CA 1
ATOM 731 C C . GLU A 1 98 ? 1.792 -4.117 -8.409 1.00 89.44 98 GLU A C 1
ATOM 733 O O . GLU A 1 98 ? 2.471 -3.215 -8.903 1.00 89.44 98 GLU A O 1
ATOM 738 N N . ARG A 1 99 ? 1.731 -4.337 -7.099 1.00 91.88 99 ARG A N 1
ATOM 739 C CA . ARG A 1 99 ? 2.374 -3.479 -6.115 1.00 91.88 99 ARG A CA 1
ATOM 740 C C . ARG A 1 99 ? 2.942 -4.328 -4.998 1.00 91.88 99 ARG A C 1
ATOM 742 O O . ARG A 1 99 ? 2.217 -5.093 -4.383 1.00 91.88 99 ARG A O 1
ATOM 749 N N . HIS A 1 100 ? 4.225 -4.169 -4.713 1.00 91.88 100 HIS A N 1
ATOM 750 C CA . HIS A 1 100 ? 4.850 -4.836 -3.577 1.00 91.88 100 HIS A CA 1
ATOM 751 C C . HIS A 1 100 ? 4.299 -4.309 -2.240 1.00 91.88 100 HIS A C 1
ATOM 753 O O . HIS A 1 100 ? 4.190 -3.090 -2.064 1.00 91.88 100 HIS A O 1
ATOM 759 N N . LEU A 1 101 ? 3.992 -5.209 -1.303 1.00 93.19 101 LEU A N 1
ATOM 760 C CA . LEU A 1 101 ? 3.679 -4.901 0.094 1.00 93.19 101 LEU A CA 1
ATOM 761 C C . LEU A 1 101 ? 4.589 -5.695 1.028 1.00 93.19 101 LEU A C 1
ATOM 763 O O . LEU A 1 101 ? 4.837 -6.877 0.801 1.00 93.19 101 LEU A O 1
ATOM 767 N N . ASP A 1 102 ? 5.056 -5.037 2.086 1.00 92.50 102 ASP A N 1
ATOM 768 C CA . ASP A 1 102 ? 5.875 -5.653 3.135 1.00 92.50 102 ASP A CA 1
ATOM 769 C C . ASP A 1 102 ? 5.094 -5.838 4.448 1.00 92.50 102 ASP A C 1
ATOM 771 O O . ASP A 1 102 ? 5.469 -6.658 5.289 1.00 92.50 102 ASP A O 1
ATOM 775 N N . ASP A 1 103 ? 4.012 -5.079 4.620 1.00 95.81 103 ASP A N 1
ATOM 776 C CA . ASP A 1 103 ? 3.252 -4.948 5.853 1.00 95.81 103 ASP A CA 1
ATOM 777 C C . ASP A 1 103 ? 1.811 -4.469 5.618 1.00 95.81 103 ASP A C 1
ATOM 779 O O . ASP A 1 103 ? 1.419 -4.012 4.537 1.00 95.81 103 ASP A O 1
ATOM 783 N N . ILE A 1 104 ? 1.010 -4.614 6.671 1.00 97.50 104 ILE A N 1
ATOM 784 C CA . ILE A 1 104 ? -0.325 -4.043 6.791 1.00 97.50 104 ILE A CA 1
ATOM 785 C C . ILE A 1 104 ? -0.238 -2.810 7.686 1.00 97.50 104 ILE A C 1
ATOM 787 O O . ILE A 1 104 ? 0.081 -2.932 8.865 1.00 97.50 104 ILE A O 1
ATOM 791 N N . ASP A 1 105 ? -0.606 -1.644 7.164 1.00 96.75 105 ASP A N 1
ATOM 792 C CA . ASP A 1 105 ? -0.821 -0.446 7.973 1.00 96.75 105 ASP A CA 1
ATOM 793 C C . ASP A 1 105 ? -2.310 -0.293 8.315 1.00 96.75 105 ASP A C 1
ATOM 795 O O . ASP A 1 105 ? -3.141 -0.098 7.420 1.00 96.75 105 ASP A O 1
ATOM 799 N N . LEU A 1 106 ? -2.649 -0.306 9.604 1.00 97.81 106 LEU A N 1
ATOM 800 C CA . LEU A 1 106 ? -4.006 -0.056 10.099 1.00 97.81 106 LEU A CA 1
ATOM 801 C C . LEU A 1 106 ? -4.049 1.227 10.916 1.00 97.81 106 LEU A C 1
ATOM 803 O O . LEU A 1 106 ? -3.266 1.384 11.841 1.00 97.81 106 LEU A O 1
ATOM 807 N N . LEU A 1 107 ? -4.996 2.114 10.633 1.00 97.75 107 LEU A N 1
ATOM 808 C CA . LEU A 1 107 ? -5.357 3.213 11.522 1.00 97.75 107 LEU A CA 1
ATOM 809 C C . LEU A 1 107 ? -6.520 2.772 12.408 1.00 97.75 107 LEU A C 1
ATOM 811 O O . LEU A 1 107 ? -7.519 2.266 11.899 1.00 97.75 107 LEU A O 1
ATOM 815 N N . VAL A 1 108 ? -6.406 3.001 13.713 1.00 97.75 108 VAL A N 1
ATOM 816 C CA . VAL A 1 108 ? -7.460 2.766 14.711 1.00 97.75 108 VAL A CA 1
ATOM 817 C C . VAL A 1 108 ? -7.567 3.963 15.656 1.00 97.75 108 VAL A C 1
ATOM 819 O O . VAL A 1 108 ? -6.721 4.861 15.654 1.00 97.75 108 VAL A O 1
ATOM 822 N N . ARG A 1 109 ? -8.598 3.997 16.505 1.00 96.75 109 ARG A N 1
ATOM 823 C CA . ARG A 1 109 ? -8.666 5.005 17.573 1.00 96.75 109 ARG A CA 1
ATOM 824 C C . ARG A 1 109 ? -7.665 4.677 18.673 1.00 96.75 109 ARG A C 1
ATOM 826 O O . ARG A 1 109 ? -7.579 3.537 19.120 1.00 96.75 109 ARG A O 1
ATOM 833 N N . ALA A 1 110 ? -6.993 5.699 19.200 1.00 95.19 110 ALA A N 1
ATOM 834 C CA . ALA A 1 110 ? -6.074 5.535 20.327 1.00 95.19 110 ALA A CA 1
ATOM 835 C C . ALA A 1 110 ? -6.735 4.868 21.549 1.00 95.19 110 ALA A C 1
ATOM 837 O O . ALA A 1 110 ? -6.119 4.040 22.212 1.00 95.19 110 ALA A O 1
ATOM 838 N N . THR A 1 111 ? -8.005 5.186 21.819 1.00 96.56 111 THR A N 1
ATOM 839 C CA . THR A 1 111 ? -8.781 4.603 22.927 1.00 96.56 111 THR A CA 1
ATOM 840 C C . THR A 1 111 ? -9.111 3.124 22.734 1.00 96.56 111 THR A C 1
ATOM 842 O O . THR A 1 111 ? -9.371 2.434 23.714 1.00 96.56 111 THR A O 1
ATOM 845 N N . ASP A 1 112 ? -9.102 2.639 21.492 1.00 97.62 112 ASP A N 1
ATOM 846 C CA . ASP A 1 112 ? -9.427 1.253 21.149 1.00 97.62 112 ASP A CA 1
ATOM 847 C C . ASP A 1 112 ? -8.181 0.356 21.084 1.00 97.62 112 ASP A C 1
ATOM 849 O O . ASP A 1 112 ? -8.309 -0.866 21.020 1.00 97.62 112 ASP A O 1
ATOM 853 N N . LEU A 1 113 ? -6.973 0.929 21.155 1.00 96.12 113 LEU A N 1
ATOM 854 C CA . LEU A 1 113 ? -5.715 0.197 20.995 1.00 96.12 113 LEU A CA 1
ATOM 855 C C . LEU A 1 113 ? -5.579 -1.039 21.912 1.00 96.12 113 LEU A C 1
ATOM 857 O O . LEU A 1 113 ? -5.220 -2.089 21.386 1.00 96.12 113 LEU A O 1
ATOM 861 N N . PRO A 1 114 ? -5.906 -1.000 23.224 1.00 96.06 114 PRO A N 1
ATOM 862 C CA . PRO A 1 114 ? -5.819 -2.200 24.065 1.00 96.06 114 PRO A CA 1
ATOM 863 C C . PRO A 1 114 ? -6.762 -3.330 23.620 1.00 96.06 114 PRO A C 1
ATOM 865 O O . PRO A 1 114 ? -6.432 -4.510 23.743 1.00 96.06 114 PRO A O 1
ATOM 868 N N . ARG A 1 115 ? -7.939 -2.977 23.081 1.00 97.88 115 ARG A N 1
ATOM 869 C CA . ARG A 1 115 ? -8.892 -3.954 22.532 1.00 97.88 115 ARG A CA 1
ATOM 870 C C . ARG A 1 115 ? -8.373 -4.540 21.223 1.00 97.88 115 ARG A C 1
ATOM 872 O O . ARG A 1 115 ? -8.484 -5.741 21.023 1.00 97.88 115 ARG A O 1
ATOM 879 N N . VAL A 1 116 ? -7.780 -3.705 20.368 1.00 97.94 116 VAL A N 1
ATOM 880 C CA . VAL A 1 116 ? -7.146 -4.136 19.113 1.00 97.94 116 VAL A CA 1
ATOM 881 C C . VAL A 1 116 ? -5.970 -5.078 19.386 1.00 97.94 116 VAL A C 1
ATOM 883 O O . VAL A 1 116 ? -5.872 -6.106 18.731 1.00 97.94 116 VAL A O 1
ATOM 886 N N . ASP A 1 117 ? -5.119 -4.781 20.370 1.00 96.81 117 ASP A N 1
ATOM 887 C CA . ASP A 1 117 ? -3.998 -5.649 20.768 1.00 96.81 117 ASP A CA 1
ATOM 888 C C . ASP A 1 117 ? -4.474 -7.032 21.238 1.00 96.81 117 ASP A C 1
ATOM 890 O O . ASP A 1 117 ? -4.003 -8.065 20.759 1.00 96.81 117 ASP A O 1
ATOM 894 N N . THR A 1 118 ? -5.486 -7.050 22.114 1.00 97.62 118 THR A N 1
ATOM 895 C CA . THR A 1 118 ? -6.119 -8.294 22.585 1.00 97.62 118 THR A CA 1
ATOM 896 C C . THR A 1 118 ? -6.680 -9.096 21.411 1.00 97.62 118 THR A C 1
ATOM 898 O O . THR A 1 118 ? -6.364 -10.270 21.261 1.00 97.62 118 THR A O 1
ATOM 901 N N . LEU A 1 119 ? -7.435 -8.442 20.524 1.00 98.38 119 LEU A N 1
ATOM 902 C CA . LEU A 1 119 ? -8.028 -9.069 19.345 1.00 98.38 119 LEU A CA 1
ATOM 903 C C . LEU A 1 119 ? -6.968 -9.662 18.410 1.00 98.38 119 LEU A C 1
ATOM 905 O O . LEU A 1 119 ? -7.110 -10.794 17.955 1.00 98.38 119 LEU A O 1
ATOM 909 N N . LEU A 1 120 ? -5.893 -8.923 18.122 1.00 97.88 120 LEU A N 1
ATOM 910 C CA . LEU A 1 120 ? -4.801 -9.416 17.280 1.00 97.88 120 LEU A CA 1
ATOM 911 C C . LEU A 1 120 ? -4.089 -10.608 17.935 1.00 97.88 120 LEU A C 1
ATOM 913 O O . LEU A 1 120 ? -3.757 -11.573 17.248 1.00 97.88 120 LEU A O 1
ATOM 917 N N . THR A 1 121 ? -3.906 -10.573 19.255 1.00 97.38 121 THR A N 1
ATOM 918 C CA . THR A 1 121 ? -3.348 -11.692 20.026 1.00 97.38 121 THR A CA 1
ATOM 919 C C . THR A 1 121 ? -4.251 -12.927 19.963 1.00 97.38 121 THR A C 1
ATOM 921 O O . THR A 1 121 ? -3.757 -14.031 19.739 1.00 97.38 121 THR A O 1
ATOM 924 N N . ASP A 1 122 ? -5.570 -12.752 20.077 1.00 97.75 122 ASP A N 1
ATOM 925 C CA . ASP A 1 122 ? -6.558 -13.835 19.968 1.00 97.75 122 ASP A CA 1
ATOM 926 C C . ASP A 1 122 ? -6.590 -14.454 18.559 1.00 97.75 122 ASP A C 1
ATOM 928 O O . ASP A 1 122 ? -6.822 -15.655 18.406 1.00 97.75 122 ASP A O 1
ATOM 932 N N . LEU A 1 123 ? -6.272 -13.668 17.523 1.00 97.62 123 LEU A N 1
ATOM 933 C CA . LEU A 1 123 ? -6.030 -14.154 16.156 1.00 97.62 123 LEU A CA 1
ATOM 934 C C . LEU A 1 123 ? -4.674 -14.871 15.988 1.00 97.62 123 LEU A C 1
ATOM 936 O O . LEU A 1 123 ? -4.320 -15.289 14.884 1.00 97.62 123 LEU A O 1
ATOM 940 N N . GLY A 1 124 ? -3.905 -15.031 17.065 1.00 97.88 124 GLY A N 1
ATOM 941 C CA . GLY A 1 124 ? -2.608 -15.701 17.069 1.00 97.88 124 GLY A CA 1
ATOM 942 C C . GLY A 1 124 ? -1.443 -14.814 16.635 1.00 97.88 124 GLY A C 1
ATOM 943 O O . GLY A 1 124 ? -0.381 -15.342 16.299 1.00 97.88 124 GLY A O 1
ATOM 944 N N . ALA A 1 125 ? -1.614 -13.488 16.608 1.00 97.69 125 ALA A N 1
ATOM 945 C CA . ALA A 1 125 ? -0.506 -12.580 16.354 1.00 97.69 125 ALA A CA 1
ATOM 946 C C . ALA A 1 125 ? 0.420 -12.471 17.575 1.00 97.69 125 ALA A C 1
ATOM 948 O O . ALA A 1 125 ? -0.002 -12.568 18.725 1.00 97.69 125 ALA A O 1
ATOM 949 N N . THR A 1 126 ? 1.703 -12.233 17.319 1.00 97.12 126 THR A N 1
ATOM 950 C CA . THR A 1 126 ? 2.715 -12.002 18.353 1.00 97.12 126 THR A CA 1
ATOM 951 C C . THR A 1 126 ? 3.192 -10.561 18.311 1.00 97.12 126 THR A C 1
ATOM 953 O O . THR A 1 126 ? 3.645 -10.097 17.261 1.00 97.12 126 THR A O 1
ATOM 956 N N . THR A 1 127 ? 3.145 -9.867 19.446 1.00 93.81 127 THR A N 1
ATOM 957 C CA . THR A 1 127 ? 3.655 -8.499 19.575 1.00 93.81 127 THR A CA 1
ATOM 958 C C . THR A 1 127 ? 5.161 -8.445 19.336 1.00 93.81 127 THR A C 1
ATOM 960 O O . THR A 1 127 ? 5.945 -9.143 19.984 1.00 93.81 127 THR A O 1
ATOM 963 N N . GLU A 1 128 ? 5.580 -7.573 18.427 1.00 90.81 128 GLU A N 1
ATOM 964 C CA . GLU A 1 128 ? 6.978 -7.213 18.233 1.00 90.81 128 GLU A CA 1
ATOM 965 C C . GLU A 1 128 ? 7.281 -5.958 19.060 1.00 90.81 128 GLU A C 1
ATOM 967 O O . GLU A 1 128 ? 6.486 -5.017 19.111 1.00 90.81 128 GLU A O 1
ATOM 972 N N . ARG A 1 129 ? 8.441 -5.908 19.729 1.00 73.81 129 ARG A N 1
ATOM 973 C CA . ARG A 1 129 ? 8.876 -4.665 20.384 1.00 73.81 129 ARG A CA 1
ATOM 974 C C . ARG A 1 129 ? 9.064 -3.603 19.306 1.00 73.81 129 ARG A C 1
ATOM 976 O O . ARG A 1 129 ? 9.999 -3.730 18.521 1.00 73.81 129 ARG A O 1
ATOM 983 N N . SER A 1 130 ? 8.233 -2.562 19.297 1.00 63.12 130 SER A N 1
ATOM 984 C CA . SER A 1 130 ? 8.454 -1.395 18.442 1.00 63.12 130 SER A CA 1
ATOM 985 C C . SER A 1 130 ? 9.549 -0.517 19.066 1.00 63.12 130 SER A C 1
ATOM 987 O O . SER A 1 130 ? 9.328 0.042 20.143 1.00 63.12 130 SER A O 1
ATOM 989 N N . PRO A 1 131 ? 10.753 -0.408 18.472 1.00 51.88 131 PRO A N 1
ATOM 990 C CA . PRO A 1 131 ? 11.831 0.393 19.042 1.00 51.88 131 PRO A CA 1
ATOM 991 C C . PRO A 1 131 ? 11.774 1.866 18.604 1.00 51.88 131 PRO A C 1
ATOM 993 O O . PRO A 1 131 ? 12.577 2.664 19.079 1.00 51.88 131 PRO A O 1
ATOM 996 N N . VAL A 1 132 ? 10.868 2.237 17.690 1.00 57.78 132 VAL A N 1
ATOM 997 C CA . VAL A 1 132 ? 10.881 3.528 16.987 1.00 57.78 132 VAL A CA 1
ATOM 998 C C . VAL A 1 132 ? 9.446 4.052 16.863 1.00 57.78 132 VAL A C 1
ATOM 1000 O O . VAL A 1 132 ? 8.561 3.313 16.464 1.00 57.78 132 VAL A O 1
ATOM 1003 N N . ASN A 1 133 ? 9.208 5.324 17.205 1.00 65.69 133 ASN A N 1
ATOM 1004 C CA . ASN A 1 133 ? 7.926 6.031 17.024 1.00 65.69 133 ASN A CA 1
ATOM 1005 C C . ASN A 1 133 ? 6.684 5.419 17.708 1.00 65.69 133 ASN A C 1
ATOM 1007 O O . ASN A 1 133 ? 5.603 5.376 17.115 1.00 65.69 133 ASN A O 1
ATOM 1011 N N . VAL A 1 134 ? 6.799 5.077 18.999 1.00 71.69 134 VAL A N 1
ATOM 1012 C CA . VAL A 1 134 ? 5.663 4.680 19.867 1.00 71.69 134 VAL A CA 1
ATOM 1013 C C . VAL A 1 134 ? 4.483 5.659 19.826 1.00 71.69 134 VAL A C 1
ATOM 1015 O O . VAL A 1 134 ? 3.346 5.284 20.092 1.00 71.69 134 VAL A O 1
ATOM 1018 N N . ASP A 1 135 ? 4.738 6.914 19.462 1.00 75.25 135 ASP A N 1
ATOM 1019 C CA . ASP A 1 135 ? 3.710 7.932 19.321 1.00 75.25 135 ASP A CA 1
ATOM 1020 C C . ASP A 1 135 ? 2.789 7.731 18.104 1.00 75.25 135 ASP A C 1
ATOM 1022 O O . ASP A 1 135 ? 1.611 8.099 18.169 1.00 75.25 135 ASP A O 1
ATOM 1026 N N . LEU A 1 136 ? 3.298 7.174 17.003 1.00 73.69 136 LEU A N 1
ATOM 1027 C CA . LEU A 1 136 ? 2.558 7.029 15.744 1.00 73.69 136 LEU A CA 1
ATOM 1028 C C . LEU A 1 136 ? 1.956 5.628 15.606 1.00 73.69 136 LEU A C 1
ATOM 1030 O O . LEU A 1 136 ? 0.745 5.511 15.410 1.00 73.69 136 LEU A O 1
ATOM 1034 N N . HIS A 1 137 ? 2.782 4.592 15.782 1.00 78.94 137 HIS A N 1
ATOM 1035 C CA . HIS A 1 137 ? 2.386 3.181 15.760 1.00 78.94 137 HIS A CA 1
ATOM 1036 C C . HIS A 1 137 ? 2.818 2.487 17.064 1.00 78.94 137 HIS A C 1
ATOM 1038 O O . HIS A 1 137 ? 3.861 1.833 17.127 1.00 78.94 137 HIS A O 1
ATOM 1044 N N . PRO A 1 138 ? 2.041 2.644 18.148 1.00 84.12 138 PRO A N 1
ATOM 1045 C CA . PRO A 1 138 ? 2.373 2.067 19.453 1.00 84.12 138 PRO A CA 1
ATOM 1046 C C . PRO A 1 138 ? 2.389 0.533 19.463 1.00 84.12 138 PRO A C 1
ATOM 1048 O O . PRO A 1 138 ? 2.907 -0.058 20.409 1.00 84.12 138 PRO A O 1
ATOM 1051 N N . LEU A 1 139 ? 1.827 -0.109 18.436 1.00 90.25 139 LEU A N 1
ATOM 1052 C CA . LEU A 1 139 ? 1.694 -1.554 18.349 1.00 90.25 139 LEU A CA 1
ATOM 1053 C C . LEU A 1 139 ? 2.143 -2.055 16.974 1.00 90.25 139 LEU A C 1
ATOM 1055 O O . LEU A 1 139 ? 1.595 -1.669 15.942 1.00 90.25 139 LEU A O 1
ATOM 1059 N N . THR A 1 140 ? 3.107 -2.969 16.996 1.00 94.69 140 THR A N 1
ATOM 1060 C CA . THR A 1 140 ? 3.520 -3.761 15.838 1.00 94.69 140 THR A CA 1
ATOM 1061 C C . THR A 1 140 ? 3.371 -5.224 16.207 1.00 94.69 140 THR A C 1
ATOM 1063 O O . THR A 1 140 ? 3.869 -5.653 17.249 1.00 94.69 140 THR A O 1
ATOM 1066 N N . VAL A 1 141 ? 2.697 -6.000 15.367 1.00 96.00 141 VAL A N 1
ATOM 1067 C CA . VAL A 1 141 ? 2.537 -7.444 15.569 1.00 96.00 141 VAL A CA 1
ATOM 1068 C C . VAL A 1 141 ? 2.954 -8.209 14.322 1.00 96.00 141 VAL A C 1
ATOM 1070 O O . VAL A 1 141 ? 3.021 -7.659 13.220 1.00 96.00 141 VAL A O 1
ATOM 1073 N N . ARG A 1 142 ? 3.203 -9.503 14.492 1.00 97.38 142 ARG A N 1
ATOM 1074 C CA . ARG A 1 142 ? 3.349 -10.456 13.396 1.00 97.38 142 ARG A CA 1
ATOM 1075 C C . ARG A 1 142 ? 2.238 -11.492 13.472 1.00 97.38 142 ARG A C 1
ATOM 1077 O O . ARG A 1 142 ? 2.074 -12.113 14.515 1.00 97.38 142 ARG A O 1
ATOM 1084 N N . THR A 1 143 ? 1.477 -11.667 12.397 1.00 97.56 143 THR A N 1
ATOM 1085 C CA . THR A 1 143 ? 0.401 -12.669 12.323 1.00 97.56 143 THR A CA 1
ATOM 1086 C C . THR A 1 143 ? 0.960 -14.093 12.323 1.00 97.56 143 THR A C 1
ATOM 1088 O O . THR A 1 143 ? 2.156 -14.309 12.108 1.00 97.56 143 THR A O 1
ATOM 1091 N N . ALA A 1 144 ? 0.084 -15.088 12.475 1.00 94.31 144 ALA A N 1
ATOM 1092 C CA . ALA A 1 144 ? 0.453 -16.497 12.341 1.00 94.31 144 ALA A CA 1
ATOM 1093 C C . ALA A 1 144 ? 1.029 -16.847 10.951 1.00 94.31 144 ALA A C 1
ATOM 1095 O O . ALA A 1 144 ? 1.857 -17.752 10.843 1.00 94.31 144 ALA A O 1
ATOM 1096 N N . LEU A 1 145 ? 0.640 -16.119 9.892 1.00 93.50 145 LEU A N 1
ATOM 1097 C CA . LEU A 1 145 ? 1.213 -16.273 8.546 1.00 93.50 145 LEU A CA 1
ATOM 1098 C C . LEU A 1 145 ? 2.533 -15.507 8.359 1.00 93.50 145 LEU A C 1
ATOM 1100 O O . LEU A 1 145 ? 3.149 -15.580 7.296 1.00 93.50 145 LEU A O 1
ATOM 1104 N N . GLY A 1 146 ? 2.999 -14.793 9.385 1.00 94.94 146 GLY A N 1
ATOM 1105 C CA . GLY A 1 146 ? 4.248 -14.044 9.347 1.00 94.94 146 GLY A CA 1
ATOM 1106 C C . GLY A 1 146 ? 4.113 -12.623 8.801 1.00 94.94 146 GLY A C 1
ATOM 1107 O O . GLY A 1 146 ? 5.138 -11.950 8.664 1.00 94.94 146 GLY A O 1
ATOM 1108 N N . THR A 1 147 ? 2.899 -12.145 8.518 1.00 96.44 147 THR A N 1
ATOM 1109 C CA . THR A 1 147 ? 2.648 -10.781 8.033 1.00 96.44 147 THR A CA 1
ATOM 1110 C C . THR A 1 147 ? 2.886 -9.780 9.150 1.00 96.44 147 THR A C 1
ATOM 1112 O O . THR A 1 147 ? 2.404 -9.956 10.268 1.00 96.44 147 THR A O 1
ATOM 1115 N N . LYS A 1 148 ? 3.635 -8.717 8.856 1.00 96.50 148 LYS A N 1
ATOM 1116 C CA . LYS A 1 148 ? 3.813 -7.602 9.785 1.00 96.50 148 LYS A CA 1
ATOM 1117 C C . LYS A 1 148 ? 2.582 -6.700 9.735 1.00 96.50 148 LYS A C 1
ATOM 1119 O O . LYS A 1 148 ? 2.146 -6.329 8.648 1.00 96.50 148 LYS A O 1
ATOM 1124 N N . VAL A 1 149 ? 2.059 -6.324 10.895 1.00 97.06 149 VAL A N 1
ATOM 1125 C CA . VAL A 1 149 ? 0.965 -5.358 11.022 1.00 97.06 149 VAL A CA 1
ATOM 1126 C C . VAL A 1 149 ? 1.433 -4.204 11.891 1.00 97.06 149 VAL A C 1
ATOM 1128 O O . VAL A 1 149 ? 1.820 -4.409 13.041 1.00 97.06 149 VAL A O 1
ATOM 1131 N N . GLU A 1 150 ? 1.399 -3.000 11.336 1.00 95.88 150 GLU A N 1
ATOM 1132 C CA . GLU A 1 150 ? 1.650 -1.748 12.040 1.00 95.88 150 GLU A CA 1
ATOM 1133 C C . GLU A 1 150 ? 0.311 -1.082 12.365 1.00 95.88 150 GLU A C 1
ATOM 1135 O O . GLU A 1 150 ? -0.455 -0.711 11.471 1.00 95.88 150 GLU A O 1
ATOM 1140 N N . VAL A 1 151 ? 0.017 -0.936 13.657 1.00 96.31 151 VAL A N 1
ATOM 1141 C CA . VAL A 1 151 ? -1.219 -0.315 14.135 1.00 96.31 151 VAL A CA 1
ATOM 1142 C C . VAL A 1 151 ? -0.929 1.124 14.530 1.00 96.31 151 VAL A C 1
ATOM 1144 O O . VAL A 1 151 ? -0.322 1.414 15.563 1.00 96.31 151 VAL A O 1
ATOM 1147 N N . HIS A 1 152 ? -1.396 2.033 13.689 1.00 94.81 152 HIS A N 1
ATOM 1148 C CA . HIS A 1 152 ? -1.320 3.472 13.848 1.00 94.81 152 HIS A CA 1
ATOM 1149 C C . HIS A 1 152 ? -2.508 3.973 14.666 1.00 94.81 152 HIS A C 1
ATOM 1151 O O . HIS A 1 152 ? -3.655 3.593 14.438 1.00 94.81 152 HIS A O 1
ATOM 1157 N N . VAL A 1 153 ? -2.241 4.885 15.596 1.00 94.62 153 VAL A N 1
ATOM 1158 C CA . VAL A 1 153 ? -3.291 5.619 16.334 1.00 94.62 153 VAL A CA 1
ATOM 1159 C C . VAL A 1 153 ? -3.321 7.097 15.968 1.00 94.62 153 VAL A C 1
ATOM 1161 O O . VAL A 1 153 ? -4.255 7.821 16.317 1.00 94.62 153 VAL A O 1
ATOM 1164 N N . ARG A 1 154 ? -2.274 7.560 15.277 1.00 91.25 154 ARG A N 1
ATOM 1165 C CA . ARG A 1 154 ? -2.118 8.929 14.807 1.00 91.25 154 ARG A CA 1
ATOM 1166 C C . ARG A 1 154 ? -1.535 8.938 13.405 1.00 91.25 154 ARG A C 1
ATOM 1168 O O . ARG A 1 154 ? -0.471 8.380 13.163 1.00 91.25 154 ARG A O 1
ATOM 1175 N N . LEU A 1 155 ? -2.200 9.658 12.509 1.00 88.75 155 LEU A N 1
ATOM 1176 C CA . LEU A 1 155 ? -1.571 10.132 11.286 1.00 88.75 155 LEU A CA 1
ATOM 1177 C C . LEU A 1 155 ? -0.663 11.321 11.629 1.00 88.75 155 LEU A C 1
ATOM 1179 O O . LEU A 1 155 ? -1.045 12.143 12.464 1.00 88.75 155 LEU A O 1
ATOM 1183 N N . PRO A 1 156 ? 0.508 11.451 10.998 1.00 79.94 156 PRO A N 1
ATOM 1184 C CA . PRO A 1 156 ? 1.436 12.555 11.264 1.00 79.94 156 PRO A CA 1
ATOM 1185 C C . PRO A 1 156 ? 0.849 13.952 11.010 1.00 79.94 156 PRO A C 1
ATOM 1187 O O . PRO A 1 156 ? 1.243 14.916 11.667 1.00 79.94 156 PRO A O 1
ATOM 1190 N N . ARG A 1 157 ? -0.131 14.064 10.106 1.00 79.44 157 ARG A N 1
ATOM 1191 C CA . ARG A 1 157 ? -1.007 15.230 9.950 1.00 79.44 157 ARG A CA 1
ATOM 1192 C C . ARG A 1 157 ? -2.424 14.771 9.634 1.00 79.44 157 ARG A C 1
ATOM 1194 O O . ARG A 1 157 ? -2.615 13.728 9.016 1.00 79.44 157 ARG A O 1
ATOM 1201 N N . GLY A 1 158 ? -3.393 15.600 10.006 1.00 79.88 158 GLY A N 1
ATOM 1202 C CA . GLY A 1 158 ? -4.794 15.417 9.646 1.00 79.88 158 GLY A CA 1
ATOM 1203 C C . GLY A 1 158 ? -5.689 15.027 10.815 1.00 79.88 158 GLY A C 1
ATOM 1204 O O . GLY A 1 158 ? -5.246 14.877 11.951 1.00 79.88 158 GLY A O 1
ATOM 1205 N N . ASP A 1 159 ? -6.970 14.916 10.494 1.00 90.06 159 ASP A N 1
ATOM 1206 C CA . ASP A 1 159 ? -8.053 14.556 11.400 1.00 90.06 159 ASP A CA 1
ATOM 1207 C C . ASP A 1 159 ? -8.266 13.039 11.359 1.00 90.06 159 ASP A C 1
ATOM 1209 O O . ASP A 1 159 ? -8.945 12.525 10.473 1.00 90.06 159 ASP A O 1
ATOM 1213 N N . GLN A 1 160 ? -7.651 12.313 12.293 1.00 92.94 160 GLN A N 1
ATOM 1214 C CA . GLN A 1 160 ? -7.699 10.849 12.328 1.00 92.94 160 GLN A CA 1
ATOM 1215 C C . GLN A 1 160 ? -9.113 10.327 12.566 1.00 92.94 160 GLN A C 1
ATOM 1217 O O . GLN A 1 160 ? -9.499 9.328 11.965 1.00 92.94 160 GLN A O 1
ATOM 1222 N N . ALA A 1 161 ? -9.888 11.009 13.414 1.00 94.25 161 ALA A N 1
ATOM 1223 C CA . ALA A 1 161 ? -11.286 10.662 13.635 1.00 94.25 161 ALA A CA 1
ATOM 1224 C C . ALA A 1 161 ? -12.067 10.799 12.324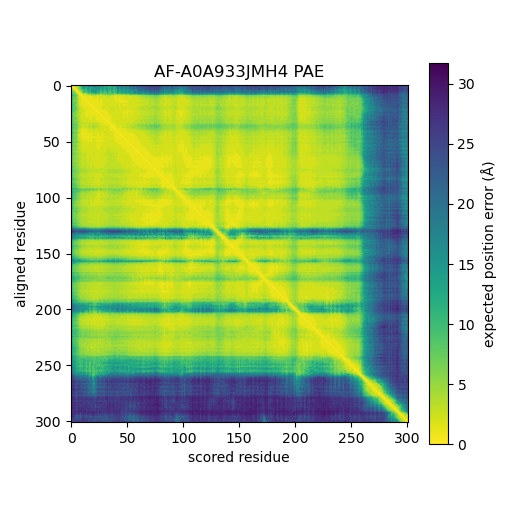 1.00 94.25 161 ALA A C 1
ATOM 1226 O O . ALA A 1 161 ? -12.726 9.853 11.903 1.00 94.25 161 ALA A O 1
ATOM 1227 N N . GLY A 1 162 ? -11.883 11.913 11.615 1.00 95.75 162 GLY A N 1
ATOM 1228 C CA . GLY A 1 162 ? -12.482 12.117 10.304 1.00 95.75 162 GLY A CA 1
ATOM 1229 C C . GLY A 1 162 ? -12.033 11.106 9.249 1.00 95.75 162 GLY A C 1
ATOM 1230 O O . GLY A 1 162 ? -12.859 10.703 8.437 1.00 95.75 162 GLY A O 1
ATOM 1231 N N . VAL A 1 163 ? -10.764 10.677 9.239 1.00 96.12 163 VAL A N 1
ATOM 1232 C CA . VAL A 1 163 ? -10.294 9.618 8.322 1.00 96.12 163 VAL A CA 1
ATOM 1233 C C . VAL A 1 163 ? -10.998 8.294 8.617 1.00 96.12 163 VAL A C 1
ATOM 1235 O O . VAL A 1 163 ? -11.480 7.649 7.691 1.00 96.12 163 VAL A O 1
ATOM 1238 N N . LEU A 1 164 ? -11.110 7.908 9.891 1.00 97.50 164 LEU A N 1
ATOM 1239 C CA . LEU A 1 164 ? -11.829 6.696 10.297 1.00 97.50 164 LEU A CA 1
ATOM 1240 C C . LEU A 1 164 ? -13.320 6.767 9.942 1.00 97.50 164 LEU A C 1
ATOM 1242 O O . LEU A 1 164 ? -13.885 5.785 9.463 1.00 97.50 164 LEU A O 1
ATOM 1246 N N . ASP A 1 165 ? -13.949 7.927 10.130 1.00 97.19 165 ASP A N 1
ATOM 1247 C CA . ASP A 1 165 ? -15.363 8.136 9.810 1.00 97.19 165 ASP A CA 1
ATOM 1248 C C . ASP A 1 165 ? -15.621 8.118 8.293 1.00 97.19 165 ASP A C 1
ATOM 1250 O O . ASP A 1 165 ? -16.672 7.658 7.844 1.00 97.19 165 ASP A O 1
ATOM 1254 N N . ARG A 1 166 ? -14.654 8.586 7.492 1.00 96.75 166 ARG A N 1
ATOM 1255 C CA . ARG A 1 166 ? -14.696 8.561 6.020 1.00 96.75 166 ARG A CA 1
ATOM 1256 C C . ARG A 1 166 ? -14.146 7.274 5.407 1.00 96.75 166 ARG A C 1
ATOM 1258 O O . ARG A 1 166 ? -14.173 7.153 4.182 1.00 96.75 166 ARG A O 1
ATOM 1265 N N . ALA A 1 167 ? -13.651 6.334 6.211 1.00 97.31 167 ALA A N 1
ATOM 1266 C CA . ALA A 1 167 ? -13.108 5.078 5.713 1.00 97.31 167 ALA A CA 1
ATOM 1267 C C . ALA A 1 167 ? -14.186 4.309 4.939 1.00 97.31 167 ALA A C 1
ATOM 1269 O O . ALA A 1 167 ? -15.265 4.002 5.460 1.00 97.31 167 ALA A O 1
ATOM 1270 N N . THR A 1 168 ? -13.896 4.006 3.678 1.00 94.94 168 THR A N 1
ATOM 1271 C CA . THR A 1 168 ? -14.859 3.404 2.762 1.00 94.94 168 THR A CA 1
ATOM 1272 C C . THR A 1 168 ? -14.755 1.884 2.813 1.00 94.94 168 THR A C 1
ATOM 1274 O O . THR A 1 168 ? -13.643 1.355 2.739 1.00 94.94 168 THR A O 1
ATOM 1277 N N . PRO A 1 169 ? -15.879 1.153 2.916 1.00 95.69 169 PRO A N 1
ATOM 1278 C CA . PRO A 1 169 ? -15.862 -0.288 2.729 1.00 95.69 169 PRO A CA 1
ATOM 1279 C C . PRO A 1 169 ? -15.516 -0.603 1.272 1.00 95.69 169 PRO A C 1
ATOM 1281 O O . PRO A 1 169 ? -16.189 -0.149 0.349 1.00 95.69 169 PRO A O 1
ATOM 1284 N N . THR A 1 170 ? -14.485 -1.412 1.090 1.00 93.38 170 THR A N 1
ATOM 1285 C CA . THR A 1 170 ? -13.980 -1.862 -0.202 1.00 93.38 170 THR A CA 1
ATOM 1286 C C . THR A 1 170 ? -14.138 -3.373 -0.288 1.00 93.38 170 THR A C 1
ATOM 1288 O O . THR A 1 170 ? -13.806 -4.095 0.657 1.00 93.38 170 THR A O 1
ATOM 1291 N N . GLU A 1 171 ? -14.671 -3.863 -1.406 1.00 91.44 171 GLU A N 1
ATOM 1292 C CA . GLU A 1 171 ? -14.839 -5.298 -1.626 1.00 91.44 171 GLU A CA 1
ATOM 1293 C C . GLU A 1 171 ? -13.558 -5.920 -2.188 1.00 91.44 171 GLU A C 1
ATOM 1295 O O . GLU A 1 171 ? -13.063 -5.536 -3.244 1.00 91.44 171 GLU A O 1
ATOM 1300 N N . TRP A 1 172 ? -13.048 -6.930 -1.487 1.00 87.06 172 TRP A N 1
ATOM 1301 C CA . TRP A 1 172 ? -11.924 -7.755 -1.894 1.00 87.06 172 TRP A CA 1
ATOM 1302 C C . TRP A 1 172 ? -12.342 -9.228 -1.911 1.00 87.06 172 TRP A C 1
ATOM 1304 O O . TRP A 1 172 ? -12.588 -9.816 -0.858 1.00 87.06 172 TRP A O 1
ATOM 1314 N N . ARG A 1 173 ? -12.443 -9.838 -3.103 1.00 82.62 173 ARG A N 1
ATOM 1315 C CA . ARG A 1 173 ? -12.844 -11.252 -3.295 1.00 82.62 173 ARG A CA 1
ATOM 1316 C C . ARG A 1 173 ? -14.047 -11.663 -2.427 1.00 82.62 173 ARG A C 1
ATOM 1318 O O . ARG A 1 173 ? -13.985 -12.665 -1.721 1.00 82.62 173 ARG A O 1
ATOM 1325 N N . THR A 1 174 ? -15.133 -10.883 -2.470 1.00 87.88 174 THR A N 1
ATOM 1326 C CA . THR A 1 174 ? -16.389 -11.033 -1.683 1.00 87.88 174 THR A CA 1
ATOM 1327 C C . THR A 1 174 ? -16.330 -10.658 -0.197 1.00 87.88 174 THR A C 1
ATOM 1329 O O . THR A 1 174 ? -17.353 -10.694 0.485 1.00 87.88 174 THR A O 1
ATOM 1332 N N . ARG A 1 175 ? -15.163 -10.272 0.320 1.00 92.12 175 ARG A N 1
ATOM 1333 C CA . ARG A 1 175 ? -14.968 -9.843 1.712 1.00 92.12 175 ARG A CA 1
ATOM 1334 C C . ARG A 1 175 ? -14.846 -8.326 1.760 1.00 92.12 175 ARG A C 1
ATOM 1336 O O . ARG A 1 175 ? -14.500 -7.703 0.760 1.00 92.12 175 ARG A O 1
ATOM 1343 N N . ARG A 1 176 ? -15.162 -7.715 2.899 1.00 95.06 176 ARG A N 1
ATOM 1344 C CA . ARG A 1 176 ? -15.108 -6.257 3.056 1.00 95.06 176 ARG A CA 1
ATOM 1345 C C . ARG A 1 176 ? -13.921 -5.868 3.913 1.00 95.06 176 ARG A C 1
ATOM 1347 O O . ARG A 1 176 ? -13.702 -6.453 4.964 1.00 95.06 176 ARG A O 1
ATOM 1354 N N . VAL A 1 177 ? -13.190 -4.863 3.453 1.00 97.38 177 VAL A N 1
ATOM 1355 C CA . VAL A 1 177 ? -12.127 -4.199 4.207 1.00 97.38 177 VAL A CA 1
ATOM 1356 C C . VAL A 1 177 ? -12.411 -2.709 4.162 1.00 97.38 177 VAL A C 1
ATOM 1358 O O . VAL A 1 177 ? -12.701 -2.167 3.098 1.00 97.38 177 VAL A O 1
ATOM 1361 N N . ARG A 1 178 ? -12.336 -2.022 5.299 1.00 98.12 178 ARG A N 1
ATOM 1362 C CA . ARG A 1 178 ? -12.421 -0.557 5.321 1.00 98.12 178 ARG A CA 1
ATOM 1363 C C . ARG A 1 178 ? -11.060 0.019 4.962 1.00 98.12 178 ARG A C 1
ATOM 1365 O O . ARG A 1 178 ? -10.079 -0.288 5.632 1.00 98.12 178 ARG A O 1
ATOM 1372 N N . ALA A 1 179 ? -10.992 0.839 3.923 1.00 97.56 179 ALA A N 1
ATOM 1373 C CA . ALA A 1 179 ? -9.776 1.527 3.498 1.00 97.56 179 ALA A CA 1
ATOM 1374 C C . ALA A 1 179 ? -9.932 3.043 3.662 1.00 97.56 179 ALA A C 1
ATOM 1376 O O . ALA A 1 179 ? -11.052 3.558 3.669 1.00 97.56 179 ALA A O 1
ATOM 1377 N N . GLU A 1 180 ? -8.817 3.763 3.787 1.00 96.62 180 GLU A N 1
ATOM 1378 C CA . GLU A 1 180 ? -8.825 5.225 3.686 1.00 96.62 180 GLU A CA 1
ATOM 1379 C C . GLU A 1 180 ? -9.540 5.673 2.408 1.00 96.62 180 GLU A C 1
ATOM 1381 O O . GLU A 1 180 ? -9.354 5.088 1.337 1.00 96.62 180 GLU A O 1
ATOM 1386 N N . SER A 1 181 ? -10.334 6.743 2.512 1.00 95.44 181 SER A N 1
ATOM 1387 C CA . SER A 1 181 ? -10.887 7.384 1.321 1.00 95.44 181 SER A CA 1
ATOM 1388 C C . SER A 1 181 ? -9.742 7.829 0.408 1.00 95.44 181 SER A C 1
ATOM 1390 O O . SER A 1 181 ? -8.674 8.208 0.891 1.00 95.44 181 SER A O 1
ATOM 1392 N N . SER A 1 182 ? -9.943 7.846 -0.911 1.00 94.69 182 SER A N 1
ATOM 1393 C CA . SER A 1 182 ? -8.867 8.198 -1.849 1.00 94.69 182 SER A CA 1
ATOM 1394 C C . SER A 1 182 ? -8.244 9.565 -1.556 1.00 94.69 182 SER A C 1
ATOM 1396 O O . SER A 1 182 ? -7.031 9.724 -1.660 1.00 94.69 182 SER A O 1
ATOM 1398 N N . LYS A 1 183 ? -9.054 10.540 -1.126 1.00 94.06 183 LYS A N 1
ATOM 1399 C CA . LYS A 1 183 ? -8.577 11.864 -0.712 1.00 94.06 183 LYS A CA 1
ATOM 1400 C C . LYS A 1 183 ? -7.666 11.794 0.515 1.00 94.06 183 LYS A C 1
ATOM 1402 O O . LYS A 1 183 ? -6.612 12.429 0.537 1.00 94.06 183 LYS A O 1
ATOM 1407 N N . ASP A 1 184 ? -8.073 11.044 1.535 1.00 95.19 184 ASP A N 1
ATOM 1408 C CA . ASP A 1 184 ? -7.289 10.884 2.762 1.00 95.19 184 ASP A CA 1
ATOM 1409 C C . ASP A 1 184 ? -5.994 10.110 2.481 1.00 95.19 184 ASP A C 1
ATOM 1411 O O . ASP A 1 184 ? -4.921 10.543 2.897 1.00 95.19 184 ASP A O 1
ATOM 1415 N N . LEU A 1 185 ? -6.078 9.053 1.669 1.00 94.88 185 LEU A N 1
ATOM 1416 C CA . LEU A 1 185 ? -4.950 8.239 1.228 1.00 94.88 185 LEU A CA 1
ATOM 1417 C C . LEU A 1 185 ? -3.903 9.054 0.455 1.00 94.88 185 LEU A C 1
ATOM 1419 O O . LEU A 1 185 ? -2.712 8.956 0.743 1.00 94.88 185 LEU A O 1
ATOM 1423 N N . ILE A 1 186 ? -4.324 9.893 -0.501 1.00 94.31 186 ILE A N 1
ATOM 1424 C CA . ILE A 1 186 ? -3.415 10.773 -1.258 1.00 94.31 186 ILE A CA 1
ATOM 1425 C C . ILE A 1 186 ? -2.669 11.712 -0.306 1.00 94.31 186 ILE A C 1
ATOM 1427 O O . ILE A 1 186 ? -1.443 11.827 -0.389 1.00 94.31 186 ILE A O 1
ATOM 1431 N N . ASN A 1 187 ? -3.387 12.356 0.619 1.00 91.75 187 ASN A N 1
ATOM 1432 C CA . ASN A 1 187 ? -2.781 13.256 1.600 1.00 91.75 187 ASN A CA 1
ATOM 1433 C C . ASN A 1 187 ? -1.792 12.512 2.504 1.00 91.75 187 ASN A C 1
ATOM 1435 O O . ASN A 1 187 ? -0.673 12.984 2.717 1.00 91.75 187 ASN A O 1
ATOM 1439 N N . HIS A 1 188 ? -2.190 11.339 2.999 1.00 92.12 188 HIS A N 1
ATOM 1440 C CA . HIS A 1 188 ? -1.371 10.500 3.863 1.00 92.12 188 HIS A CA 1
ATOM 1441 C C . HIS A 1 188 ? -0.087 10.059 3.150 1.00 92.12 188 HIS A C 1
ATOM 1443 O O . HIS A 1 188 ? 0.997 10.277 3.685 1.00 92.12 188 HIS A O 1
ATOM 1449 N N . LEU A 1 189 ? -0.165 9.526 1.927 1.00 91.44 189 LEU A N 1
ATOM 1450 C CA . LEU A 1 189 ? 1.007 9.080 1.162 1.00 91.44 189 LEU A CA 1
ATOM 1451 C C . LEU A 1 189 ? 1.989 10.219 0.883 1.00 91.44 189 LEU A C 1
ATOM 1453 O O . LEU A 1 189 ? 3.183 10.088 1.158 1.00 91.44 189 LEU A O 1
ATOM 1457 N N . CYS A 1 190 ? 1.486 11.351 0.381 1.00 90.81 190 CYS A N 1
ATOM 1458 C CA . CYS A 1 190 ? 2.318 12.517 0.089 1.00 90.81 190 CYS A CA 1
ATOM 1459 C C . CYS A 1 190 ? 3.032 13.014 1.346 1.00 90.81 190 CYS A C 1
ATOM 1461 O O . CYS A 1 190 ? 4.232 13.282 1.315 1.00 90.81 190 CYS A O 1
ATOM 1463 N N . HIS A 1 191 ? 2.314 13.089 2.466 1.00 88.31 191 HIS A N 1
ATOM 1464 C CA . HIS A 1 191 ? 2.902 13.517 3.723 1.00 88.31 191 HIS A CA 1
ATOM 1465 C C . HIS A 1 191 ? 3.897 12.494 4.290 1.00 88.31 191 HIS A C 1
ATOM 1467 O O . HIS A 1 191 ? 4.984 12.881 4.713 1.00 88.31 191 HIS A O 1
ATOM 1473 N N . HIS A 1 192 ? 3.566 11.199 4.273 1.00 86.12 192 HIS A N 1
ATOM 1474 C CA . HIS A 1 192 ? 4.451 10.132 4.742 1.00 86.12 192 HIS A CA 1
ATOM 1475 C C . HIS A 1 192 ? 5.811 10.216 4.046 1.00 86.12 192 HIS A C 1
ATOM 1477 O O . HIS A 1 192 ? 6.847 10.257 4.704 1.00 86.12 192 HIS A O 1
ATOM 1483 N N . VAL A 1 193 ? 5.808 10.322 2.718 1.00 82.94 193 VAL A N 1
ATOM 1484 C CA . VAL A 1 193 ? 7.039 10.297 1.924 1.00 82.94 193 VAL A CA 1
ATOM 1485 C C . VAL A 1 193 ? 7.840 11.592 2.053 1.00 82.94 193 VAL A C 1
ATOM 1487 O O . VAL A 1 193 ? 9.055 11.535 2.201 1.00 82.94 193 VAL A O 1
ATOM 1490 N N . ILE A 1 194 ? 7.182 12.754 2.028 1.00 80.50 194 ILE A N 1
ATOM 1491 C CA . ILE A 1 194 ? 7.879 14.051 2.000 1.00 80.50 194 ILE A CA 1
ATOM 1492 C C . ILE A 1 194 ? 8.284 14.531 3.396 1.00 80.50 194 ILE A C 1
ATOM 1494 O O . ILE A 1 194 ? 9.324 15.169 3.543 1.00 80.50 194 ILE A O 1
ATOM 1498 N N . ALA A 1 195 ? 7.468 14.268 4.418 1.00 74.62 195 ALA A N 1
ATOM 1499 C CA . ALA A 1 195 ? 7.653 14.860 5.740 1.00 74.62 195 ALA A CA 1
ATOM 1500 C C . ALA A 1 195 ? 8.175 13.877 6.795 1.00 74.62 195 ALA A C 1
ATOM 1502 O O . ALA A 1 195 ? 8.926 14.298 7.672 1.00 74.62 195 ALA A O 1
ATOM 1503 N N . GLN A 1 196 ? 7.799 12.591 6.747 1.00 70.69 196 GLN A N 1
ATOM 1504 C CA . GLN A 1 196 ? 8.217 11.635 7.786 1.00 70.69 196 GLN A CA 1
ATOM 1505 C C . GLN A 1 196 ? 9.594 11.024 7.534 1.00 70.69 196 GLN A C 1
ATOM 1507 O O . GLN A 1 196 ? 10.272 10.662 8.491 1.00 70.69 196 GLN A O 1
ATOM 1512 N N . HIS A 1 197 ? 10.049 10.977 6.283 1.00 69.81 197 HIS A N 1
ATOM 1513 C CA . HIS A 1 197 ? 11.430 10.616 5.956 1.00 69.81 197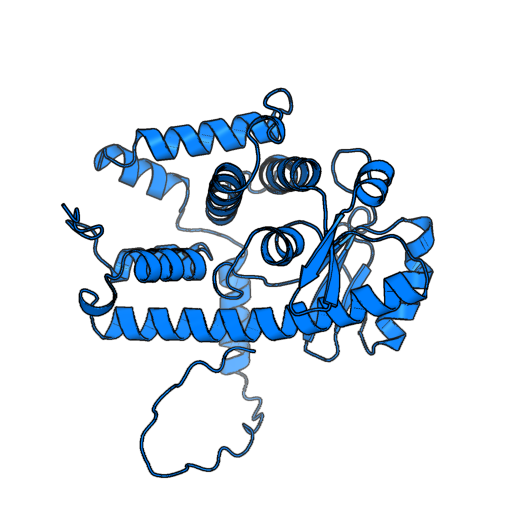 HIS A CA 1
ATOM 1514 C C . HIS A 1 197 ? 12.326 11.860 5.953 1.00 69.81 197 HIS A C 1
ATOM 1516 O O . HIS A 1 197 ? 13.106 12.052 5.039 1.00 69.81 197 HIS A O 1
ATOM 1522 N N . ILE A 1 198 ? 12.227 12.754 6.947 1.00 59.88 198 ILE A N 1
ATOM 1523 C CA . ILE A 1 198 ? 13.005 14.013 6.943 1.00 59.88 198 ILE A CA 1
ATOM 1524 C C . ILE A 1 198 ? 14.526 13.779 6.962 1.00 59.88 198 ILE A C 1
ATOM 1526 O O . ILE A 1 198 ? 15.287 14.597 6.450 1.00 59.88 198 ILE A O 1
ATOM 1530 N N . GLU A 1 199 ? 14.963 12.650 7.528 1.00 59.59 199 GLU A N 1
ATOM 1531 C CA . GLU A 1 199 ? 16.364 12.212 7.520 1.00 59.59 199 GLU A CA 1
ATOM 1532 C C . GLU A 1 199 ? 16.817 11.723 6.135 1.00 59.59 199 GLU A C 1
ATOM 1534 O O . GLU A 1 199 ? 18.010 11.712 5.834 1.00 59.59 199 GLU A O 1
ATOM 1539 N N . ASP A 1 200 ? 15.863 11.352 5.281 1.00 64.50 200 ASP A N 1
ATOM 1540 C CA . ASP A 1 200 ? 16.072 10.916 3.907 1.00 64.50 200 ASP A CA 1
ATOM 1541 C C . ASP A 1 200 ? 14.914 11.399 3.006 1.00 64.50 200 ASP A C 1
ATOM 1543 O O . ASP A 1 200 ? 14.069 10.599 2.595 1.00 64.50 200 ASP A O 1
ATOM 1547 N N . PRO A 1 201 ? 14.830 12.713 2.705 1.00 56.75 201 PRO A N 1
ATOM 1548 C CA . PRO A 1 201 ? 13.655 13.348 2.090 1.00 56.75 201 PRO A CA 1
ATOM 1549 C C . PRO A 1 201 ? 13.484 12.993 0.604 1.00 56.75 201 PRO A C 1
ATOM 1551 O O . PRO A 1 201 ? 12.814 13.700 -0.153 1.00 56.75 201 PRO A O 1
ATOM 1554 N N . ARG A 1 202 ? 14.140 11.924 0.146 1.00 64.88 202 ARG A N 1
ATOM 1555 C CA . ARG A 1 202 ? 14.077 11.463 -1.233 1.00 64.88 202 ARG A CA 1
ATOM 1556 C C . ARG A 1 202 ? 12.693 10.860 -1.484 1.00 64.88 202 ARG A C 1
ATOM 1558 O O . ARG A 1 202 ? 12.309 9.914 -0.793 1.00 64.88 202 ARG A O 1
ATOM 1565 N N . PRO A 1 203 ? 11.948 11.338 -2.498 1.00 65.12 203 PRO A N 1
ATOM 1566 C CA . PRO A 1 203 ? 10.725 10.673 -2.906 1.00 65.12 203 PRO A CA 1
ATOM 1567 C C . PRO A 1 203 ? 11.093 9.273 -3.392 1.00 65.12 203 PRO A C 1
ATOM 1569 O O . PRO A 1 203 ? 11.766 9.111 -4.412 1.00 65.12 203 PRO A O 1
ATOM 1572 N N . LEU A 1 204 ? 10.670 8.253 -2.646 1.00 79.69 204 LEU A N 1
ATOM 1573 C CA . LEU A 1 204 ? 10.869 6.873 -3.065 1.00 79.69 204 LEU A CA 1
ATOM 1574 C C . LEU A 1 204 ? 10.201 6.702 -4.438 1.00 79.69 204 LEU A C 1
ATOM 1576 O O . LEU A 1 204 ? 9.046 7.086 -4.590 1.00 79.69 204 LEU A O 1
ATOM 1580 N N . PRO A 1 205 ? 10.850 6.102 -5.442 1.00 84.06 205 PRO A N 1
ATOM 1581 C CA . PRO A 1 205 ? 10.233 5.892 -6.756 1.00 84.06 205 PRO A CA 1
ATOM 1582 C C . PRO A 1 205 ? 8.875 5.177 -6.682 1.00 84.06 205 PRO A C 1
ATOM 1584 O O . PRO A 1 205 ? 7.974 5.454 -7.471 1.00 84.06 205 PRO A O 1
ATOM 1587 N N . ARG A 1 206 ? 8.691 4.328 -5.663 1.00 86.38 206 ARG A N 1
ATOM 1588 C CA . ARG A 1 206 ? 7.408 3.709 -5.305 1.00 86.38 206 ARG A CA 1
ATOM 1589 C C . ARG A 1 206 ? 6.299 4.730 -5.020 1.00 86.38 206 ARG A C 1
ATOM 1591 O O . ARG A 1 206 ? 5.187 4.537 -5.484 1.00 86.38 206 ARG A O 1
ATOM 1598 N N . HIS A 1 207 ? 6.609 5.828 -4.328 1.00 89.75 207 HIS A N 1
ATOM 1599 C CA . HIS A 1 207 ? 5.681 6.940 -4.082 1.00 89.75 207 HIS A CA 1
ATOM 1600 C C . HIS A 1 207 ? 5.176 7.550 -5.381 1.00 89.75 207 HIS A C 1
ATOM 1602 O O . HIS A 1 207 ? 3.979 7.709 -5.575 1.00 89.75 207 HIS A O 1
ATOM 1608 N N . LEU A 1 208 ? 6.089 7.862 -6.300 1.00 90.19 208 LEU A N 1
ATOM 1609 C CA . LEU A 1 208 ? 5.731 8.482 -7.574 1.00 90.19 208 LEU A CA 1
ATOM 1610 C C . LEU A 1 208 ? 4.878 7.540 -8.428 1.00 90.19 208 LEU A C 1
ATOM 1612 O O . LEU A 1 208 ? 3.934 7.988 -9.073 1.00 90.19 208 LEU A O 1
ATOM 1616 N N . VAL A 1 209 ? 5.166 6.236 -8.384 1.00 90.50 209 VAL A N 1
ATOM 1617 C CA . VAL A 1 209 ? 4.331 5.204 -9.009 1.00 90.50 209 VAL A CA 1
ATOM 1618 C C . VAL A 1 209 ? 2.938 5.149 -8.378 1.00 90.50 209 VAL A C 1
ATOM 1620 O O . VAL A 1 209 ? 1.954 5.107 -9.117 1.00 90.50 209 VAL A O 1
ATOM 1623 N N . ASP A 1 210 ? 2.843 5.182 -7.048 1.00 93.00 210 ASP A N 1
ATOM 1624 C CA . ASP A 1 210 ? 1.569 5.180 -6.324 1.00 93.00 210 ASP A CA 1
ATOM 1625 C C . ASP A 1 210 ? 0.749 6.445 -6.648 1.00 93.00 210 ASP A C 1
ATOM 1627 O O . ASP A 1 210 ? -0.426 6.343 -6.997 1.00 93.00 210 ASP A O 1
ATOM 1631 N N . VAL A 1 211 ? 1.367 7.632 -6.634 1.00 92.94 211 VAL A N 1
ATOM 1632 C CA . VAL A 1 211 ? 0.720 8.908 -6.995 1.00 92.94 211 VAL A CA 1
ATOM 1633 C C . VAL A 1 211 ? 0.268 8.909 -8.453 1.00 92.94 211 VAL A C 1
ATOM 1635 O O . VAL A 1 211 ? -0.857 9.315 -8.736 1.00 92.94 211 VAL A O 1
ATOM 1638 N N . ALA A 1 212 ? 1.101 8.436 -9.384 1.00 92.44 212 ALA A N 1
ATOM 1639 C CA . ALA A 1 212 ? 0.729 8.332 -10.793 1.00 92.44 212 ALA A CA 1
ATOM 1640 C C . ALA A 1 212 ? -0.445 7.366 -11.000 1.00 92.44 212 ALA A C 1
ATOM 1642 O O . ALA A 1 212 ? -1.357 7.650 -11.777 1.00 92.44 212 ALA A O 1
ATOM 1643 N N . HIS A 1 213 ? -0.445 6.238 -10.282 1.00 92.12 213 HIS A N 1
ATOM 1644 C CA . HIS A 1 213 ? -1.540 5.275 -10.319 1.00 92.12 213 HIS A CA 1
ATOM 1645 C C . HIS A 1 213 ? -2.831 5.897 -9.777 1.00 92.12 213 HIS A C 1
ATOM 1647 O O . HIS A 1 213 ? -3.829 5.906 -10.495 1.00 92.12 213 HIS A O 1
ATOM 1653 N N . LEU A 1 214 ? -2.795 6.525 -8.599 1.00 94.00 214 LEU A N 1
ATOM 1654 C CA . LEU A 1 214 ? -3.950 7.213 -8.014 1.00 94.00 214 LEU A CA 1
ATOM 1655 C C . LEU A 1 214 ? -4.467 8.345 -8.914 1.00 94.00 214 LEU A C 1
ATOM 1657 O O . LEU A 1 214 ? -5.672 8.460 -9.108 1.00 94.00 214 LEU A O 1
ATOM 1661 N N . LYS A 1 215 ? -3.580 9.133 -9.536 1.00 93.81 215 LYS A N 1
ATOM 1662 C CA . LYS A 1 215 ? -3.948 10.193 -10.498 1.00 93.81 215 LYS A CA 1
ATOM 1663 C C . LYS A 1 215 ? -4.701 9.632 -11.708 1.00 93.81 215 LYS A C 1
ATOM 1665 O O . LYS A 1 215 ? -5.515 10.334 -12.294 1.00 93.81 215 LYS A O 1
ATOM 1670 N N . SER A 1 216 ? -4.433 8.381 -12.087 1.00 91.12 216 SER A N 1
ATOM 1671 C CA . SER A 1 216 ? -5.111 7.713 -13.205 1.00 91.12 216 SER A CA 1
ATOM 1672 C C . SER A 1 216 ? -6.437 7.041 -12.833 1.00 91.12 216 SER A C 1
ATOM 1674 O O . SER A 1 216 ? -7.212 6.718 -13.730 1.00 91.12 216 SER A O 1
ATOM 1676 N N . THR A 1 217 ? -6.694 6.809 -11.541 1.00 91.06 217 THR A N 1
ATOM 1677 C CA . THR A 1 217 ? -7.872 6.063 -11.059 1.00 91.06 217 THR A CA 1
ATOM 1678 C C . THR A 1 217 ? -8.836 6.886 -10.210 1.00 91.06 217 THR A C 1
ATOM 1680 O O . THR A 1 217 ? -9.922 6.404 -9.907 1.00 91.06 217 THR A O 1
ATOM 1683 N N . CYS A 1 218 ? -8.439 8.081 -9.779 1.00 92.94 218 CYS A N 1
ATOM 1684 C CA . CYS A 1 218 ? -9.220 8.946 -8.900 1.00 92.94 218 CYS A CA 1
ATOM 1685 C C . CYS A 1 218 ? -9.596 10.246 -9.609 1.00 92.94 218 CYS A C 1
ATOM 1687 O O . CYS A 1 218 ? -8.883 10.711 -10.498 1.00 92.94 218 CYS A O 1
ATOM 1689 N N . GLU A 1 219 ? -10.681 10.867 -9.150 1.00 93.88 219 GLU A N 1
ATOM 1690 C CA . GLU A 1 219 ? -11.093 12.175 -9.648 1.00 93.88 219 GLU A CA 1
ATOM 1691 C C . GLU A 1 219 ? -10.063 13.269 -9.286 1.00 93.88 219 GLU A C 1
ATOM 1693 O O . GLU A 1 219 ? -9.498 13.242 -8.181 1.00 93.88 219 GLU A O 1
ATOM 1698 N N . PRO A 1 220 ? -9.800 14.247 -10.176 1.00 92.06 220 PRO A N 1
ATOM 1699 C CA . PRO A 1 220 ? -8.785 15.278 -9.955 1.00 92.06 220 PRO A CA 1
ATOM 1700 C C . PRO A 1 220 ? -8.960 16.084 -8.660 1.00 92.06 220 PRO A C 1
ATOM 1702 O O . PRO A 1 220 ? -7.967 16.451 -8.036 1.00 92.06 220 PRO A O 1
ATOM 1705 N N . GLU A 1 221 ? -10.194 16.337 -8.215 1.00 92.94 221 GLU A N 1
ATOM 1706 C CA . GLU A 1 221 ? -10.493 17.085 -6.985 1.00 92.94 221 GLU A CA 1
ATOM 1707 C C . GLU A 1 221 ? -10.042 16.388 -5.693 1.00 92.94 221 GLU A C 1
ATOM 1709 O O . GLU A 1 221 ? -9.992 17.020 -4.633 1.00 92.94 221 GLU A O 1
ATOM 1714 N N . MET A 1 222 ? -9.704 15.097 -5.761 1.00 91.38 222 MET A N 1
ATOM 1715 C CA . MET A 1 222 ? -9.152 14.359 -4.623 1.00 91.38 222 MET A CA 1
ATOM 1716 C C . MET A 1 222 ? -7.719 14.794 -4.302 1.00 91.38 222 MET A C 1
ATOM 1718 O O . MET A 1 222 ? -7.254 14.600 -3.179 1.00 91.38 222 MET A O 1
ATOM 1722 N N . PHE A 1 223 ? -7.037 15.425 -5.258 1.00 93.31 223 PHE A N 1
ATOM 1723 C CA . PHE A 1 223 ? -5.729 16.028 -5.065 1.00 93.31 223 PHE A CA 1
ATOM 1724 C C . PHE A 1 223 ? -5.898 17.493 -4.664 1.00 93.31 223 PHE A C 1
ATOM 1726 O O . PHE A 1 223 ? -6.279 18.325 -5.483 1.00 93.31 223 PHE A O 1
ATOM 1733 N N . ASP A 1 224 ? -5.592 17.830 -3.410 1.00 91.94 224 ASP A N 1
ATOM 1734 C CA . ASP A 1 224 ? -5.636 19.217 -2.941 1.00 91.94 224 ASP A CA 1
ATOM 1735 C C . ASP A 1 224 ? -4.249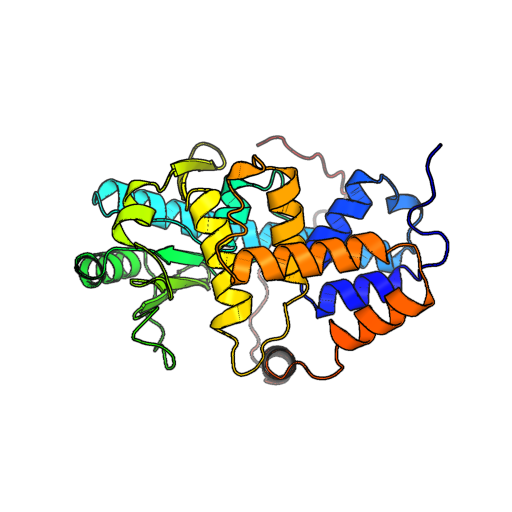 19.879 -3.061 1.00 91.94 224 ASP A C 1
ATOM 1737 O O . ASP A 1 224 ? -3.418 19.722 -2.164 1.00 91.94 224 ASP A O 1
ATOM 1741 N N . PRO A 1 225 ? -3.961 20.659 -4.124 1.00 91.56 225 PRO A N 1
ATOM 1742 C CA . PRO A 1 225 ? -2.657 21.301 -4.306 1.00 91.56 225 PRO A CA 1
ATOM 1743 C C . PRO A 1 225 ? -2.385 22.423 -3.290 1.00 91.56 225 PRO A C 1
ATOM 1745 O O . PRO A 1 225 ? -1.307 23.019 -3.303 1.00 91.56 225 PRO A O 1
ATOM 1748 N N . ARG A 1 226 ? -3.343 22.753 -2.413 1.00 92.62 226 ARG A N 1
ATOM 1749 C CA . ARG A 1 226 ? -3.104 23.665 -1.285 1.00 92.62 226 ARG A CA 1
ATOM 1750 C C . ARG A 1 226 ? -2.353 22.964 -0.154 1.00 92.62 226 ARG A C 1
ATOM 1752 O O . ARG A 1 226 ? -1.736 23.648 0.659 1.00 92.62 226 ARG A O 1
ATOM 1759 N N . VAL A 1 227 ? -2.373 21.628 -0.116 1.00 90.38 227 VAL A N 1
ATOM 1760 C CA . VAL A 1 227 ? -1.524 20.821 0.766 1.00 90.38 227 VAL A CA 1
ATOM 1761 C C . VAL A 1 227 ? -0.116 20.766 0.152 1.00 90.38 227 VAL A C 1
ATOM 1763 O O . VAL A 1 227 ? 0.041 20.212 -0.942 1.00 90.38 227 VAL A O 1
ATOM 1766 N N . PRO A 1 228 ? 0.921 21.334 0.804 1.00 91.19 228 PRO A N 1
ATOM 1767 C CA . PRO A 1 228 ? 2.253 21.470 0.208 1.00 91.19 228 PRO A CA 1
ATOM 1768 C C . PRO A 1 228 ? 2.864 20.152 -0.278 1.00 91.19 228 PRO A C 1
ATOM 1770 O O . PRO A 1 228 ? 3.484 20.117 -1.337 1.00 91.19 228 PRO A O 1
ATOM 1773 N N . GLU A 1 229 ? 2.667 19.067 0.467 1.00 90.50 229 GLU A N 1
ATOM 1774 C CA . GLU A 1 229 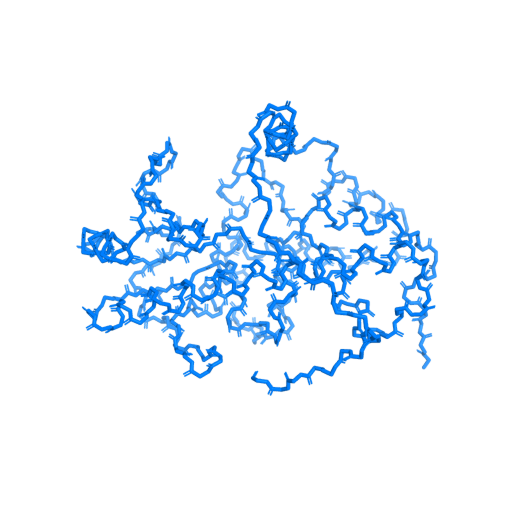? 3.205 17.744 0.155 1.00 90.50 229 GLU A CA 1
ATOM 1775 C C . GLU A 1 229 ? 2.524 17.122 -1.074 1.00 90.50 229 GLU A C 1
ATOM 1777 O O . GLU A 1 229 ? 3.183 16.499 -1.911 1.00 90.50 229 GLU A O 1
ATOM 1782 N N . VAL A 1 230 ? 1.213 17.332 -1.230 1.00 90.94 230 VAL A N 1
ATOM 1783 C CA . VAL A 1 230 ? 0.476 16.894 -2.425 1.00 90.94 230 VAL A CA 1
ATOM 1784 C C . VAL A 1 230 ? 0.955 17.676 -3.639 1.00 90.94 230 VAL A C 1
ATOM 1786 O O . VAL A 1 230 ? 1.301 17.077 -4.656 1.00 90.94 230 VAL A O 1
ATOM 1789 N N . ARG A 1 231 ? 1.056 19.006 -3.519 1.00 93.62 231 ARG A N 1
ATOM 1790 C CA . ARG A 1 231 ? 1.577 19.859 -4.592 1.00 93.62 231 ARG A CA 1
ATOM 1791 C C . ARG A 1 231 ? 2.973 19.426 -5.029 1.00 93.62 231 ARG A C 1
ATOM 1793 O O . ARG A 1 231 ? 3.184 19.220 -6.217 1.00 93.62 231 ARG A O 1
ATOM 1800 N N . LEU A 1 232 ? 3.893 19.237 -4.083 1.00 89.69 232 LEU A N 1
ATOM 1801 C CA . LEU A 1 232 ? 5.263 18.827 -4.390 1.00 89.69 232 LEU A CA 1
ATOM 1802 C C . LEU A 1 232 ? 5.302 17.453 -5.078 1.00 89.69 232 LEU A C 1
ATOM 1804 O O . LEU A 1 232 ? 6.037 17.276 -6.044 1.00 89.69 232 LEU A O 1
ATOM 1808 N N . SER A 1 233 ? 4.482 16.496 -4.633 1.00 90.50 233 SER A N 1
ATOM 1809 C CA . SER A 1 233 ? 4.380 15.179 -5.282 1.00 90.50 233 SER A CA 1
ATOM 1810 C C . SER A 1 233 ? 3.885 15.284 -6.728 1.00 90.50 233 SER A C 1
ATOM 1812 O O . SER A 1 233 ? 4.421 14.617 -7.613 1.00 90.50 233 SER A O 1
ATOM 1814 N N . LEU A 1 234 ? 2.892 16.141 -6.986 1.00 91.75 234 LEU A N 1
ATOM 1815 C CA . LEU A 1 234 ? 2.364 16.386 -8.330 1.00 91.75 234 LEU A CA 1
ATOM 1816 C C . LEU A 1 234 ? 3.359 17.127 -9.225 1.00 91.75 234 LEU A C 1
ATOM 1818 O O . LEU A 1 234 ? 3.483 16.786 -10.397 1.00 91.75 234 LEU A O 1
ATOM 1822 N N . GLU A 1 235 ? 4.078 18.111 -8.687 1.00 91.06 235 GLU A N 1
ATOM 1823 C CA . GLU A 1 235 ? 5.132 18.832 -9.404 1.00 91.06 235 GLU A CA 1
ATOM 1824 C C . GLU A 1 235 ? 6.277 17.890 -9.788 1.00 91.06 235 GLU A C 1
ATOM 1826 O O . GLU A 1 235 ? 6.716 17.910 -10.935 1.00 91.06 235 GLU A O 1
ATOM 1831 N N . LEU A 1 236 ? 6.712 17.016 -8.873 1.00 87.62 236 LEU A N 1
ATOM 1832 C CA . LEU A 1 236 ? 7.716 15.985 -9.151 1.00 87.62 236 LEU A CA 1
ATOM 1833 C C . LEU A 1 236 ? 7.245 15.007 -10.231 1.00 87.62 236 LEU A C 1
ATOM 1835 O O . LEU A 1 236 ? 8.003 14.697 -11.149 1.00 87.62 236 LEU A O 1
ATOM 1839 N N . LEU A 1 237 ? 5.992 14.548 -10.156 1.00 88.81 237 LEU A N 1
ATOM 1840 C CA . LEU A 1 237 ? 5.420 13.679 -11.181 1.00 88.81 237 LEU A CA 1
ATOM 1841 C C . LEU A 1 237 ? 5.365 14.383 -12.545 1.00 88.81 237 LEU A C 1
ATOM 1843 O O . LEU A 1 237 ? 5.820 13.822 -13.537 1.00 88.81 237 LEU A O 1
ATOM 1847 N N . ALA A 1 238 ? 4.874 15.623 -12.596 1.00 89.00 238 ALA A N 1
ATOM 1848 C CA . ALA A 1 238 ? 4.804 16.410 -13.826 1.00 89.00 238 ALA A CA 1
ATOM 1849 C C . ALA A 1 238 ? 6.195 16.688 -14.418 1.00 89.00 238 ALA A C 1
ATOM 1851 O O . ALA A 1 238 ? 6.365 16.716 -15.636 1.00 89.00 238 ALA A O 1
ATOM 1852 N N . LEU A 1 239 ? 7.202 16.877 -13.564 1.00 85.06 239 LEU A N 1
ATOM 1853 C CA . LEU A 1 239 ? 8.590 17.049 -13.971 1.00 85.06 239 LEU A CA 1
ATOM 1854 C C . LEU A 1 239 ? 9.121 15.787 -14.665 1.00 85.06 239 LEU A C 1
ATOM 1856 O O . LEU A 1 239 ? 9.697 15.887 -15.745 1.00 85.06 239 LEU A O 1
ATOM 1860 N N . ILE A 1 240 ? 8.866 14.607 -14.095 1.00 83.62 240 ILE A N 1
ATOM 1861 C CA . ILE A 1 240 ? 9.234 13.316 -14.696 1.00 83.62 240 ILE A CA 1
ATOM 1862 C C . ILE A 1 240 ? 8.493 13.106 -16.021 1.00 83.62 240 ILE A C 1
ATOM 1864 O O . ILE A 1 240 ? 9.120 12.794 -17.029 1.00 83.62 240 ILE A O 1
ATOM 1868 N N . GLU A 1 241 ? 7.178 13.342 -16.046 1.00 85.06 241 GLU A N 1
ATOM 1869 C CA . GLU A 1 241 ? 6.350 13.240 -17.256 1.00 85.06 241 GLU A CA 1
ATOM 1870 C C . GLU A 1 241 ? 6.848 14.183 -18.369 1.00 85.06 241 GLU A C 1
ATOM 1872 O O . GLU A 1 241 ? 6.842 13.818 -19.545 1.00 85.06 241 GLU A O 1
ATOM 1877 N N . ARG A 1 242 ? 7.312 15.389 -18.021 1.00 83.12 242 ARG A N 1
ATOM 1878 C CA . ARG A 1 242 ? 7.828 16.375 -18.982 1.00 83.12 242 ARG A CA 1
ATOM 1879 C C . ARG A 1 242 ? 9.139 15.945 -19.636 1.00 83.12 242 ARG A C 1
ATOM 1881 O O . ARG A 1 242 ? 9.384 16.315 -20.782 1.00 83.12 242 ARG A O 1
ATOM 1888 N N . PHE A 1 243 ? 9.987 15.228 -18.909 1.00 79.31 243 PHE A N 1
ATOM 1889 C CA . PHE A 1 243 ? 11.337 14.883 -19.356 1.00 79.31 243 PHE A CA 1
ATOM 1890 C C . PHE A 1 243 ? 11.497 13.424 -19.783 1.00 79.31 243 PHE A C 1
ATOM 1892 O O . PHE A 1 243 ? 12.612 13.001 -20.070 1.00 79.31 243 PHE A O 1
ATOM 1899 N N . GLN A 1 244 ? 10.398 12.673 -19.885 1.00 77.81 244 GLN A N 1
ATOM 1900 C CA . GLN A 1 244 ? 10.417 11.270 -20.311 1.00 77.81 244 GLN A CA 1
ATOM 1901 C C . GLN A 1 244 ? 10.947 11.052 -21.741 1.00 77.81 244 GLN A C 1
ATOM 1903 O O . GLN A 1 244 ? 11.345 9.943 -22.068 1.00 77.81 244 GLN A O 1
ATOM 1908 N N . ASP A 1 245 ? 10.958 12.098 -22.576 1.00 76.06 245 ASP A N 1
ATOM 1909 C CA . ASP A 1 245 ? 11.468 12.059 -23.955 1.00 76.06 245 ASP A CA 1
ATOM 1910 C C . ASP A 1 245 ? 12.862 12.725 -24.105 1.00 76.06 245 ASP A C 1
ATOM 1912 O O . ASP A 1 245 ? 13.343 12.896 -25.227 1.00 76.06 245 ASP A O 1
ATOM 1916 N N . ASP A 1 246 ? 13.509 13.150 -23.007 1.00 76.19 246 ASP A N 1
ATOM 1917 C CA . ASP A 1 246 ? 14.846 13.772 -23.018 1.00 76.19 246 ASP A CA 1
ATOM 1918 C C . ASP A 1 246 ? 15.892 12.860 -22.356 1.00 76.19 246 ASP A C 1
ATOM 1920 O O . ASP A 1 246 ? 16.090 12.893 -21.140 1.00 76.19 246 ASP A O 1
ATOM 1924 N N . ASP A 1 247 ? 16.630 12.103 -23.176 1.00 71.06 247 ASP A N 1
ATOM 1925 C CA . ASP A 1 247 ? 17.671 11.151 -22.754 1.00 71.06 247 ASP A CA 1
ATOM 1926 C C . ASP A 1 247 ? 18.721 11.730 -21.784 1.00 71.06 247 ASP A C 1
ATOM 1928 O O . ASP A 1 247 ? 19.364 10.994 -21.027 1.00 71.06 247 ASP A O 1
ATOM 1932 N N . ARG A 1 248 ? 18.996 13.041 -21.841 1.00 70.44 248 ARG A N 1
ATOM 1933 C CA . ARG A 1 248 ? 20.002 13.672 -20.969 1.00 70.44 248 ARG A CA 1
ATOM 1934 C C . ARG A 1 248 ? 19.417 13.922 -19.592 1.00 70.44 248 ARG A C 1
ATOM 1936 O O . ARG A 1 248 ? 20.078 13.668 -18.583 1.00 70.44 248 ARG A O 1
ATOM 1943 N N . ILE A 1 249 ? 18.194 14.431 -19.565 1.00 65.88 249 ILE A N 1
ATOM 1944 C CA . ILE A 1 249 ? 17.503 14.788 -18.335 1.00 65.88 249 ILE A CA 1
ATOM 1945 C C . ILE A 1 249 ? 16.976 13.533 -17.633 1.00 65.88 249 ILE A C 1
ATOM 1947 O O . ILE A 1 249 ? 17.061 13.454 -16.409 1.00 65.88 249 ILE A O 1
ATOM 1951 N N . GLU A 1 250 ? 16.569 12.507 -18.379 1.00 66.56 250 GLU A N 1
ATOM 1952 C CA . GLU A 1 250 ? 16.239 11.183 -17.846 1.00 66.56 250 GLU A CA 1
ATOM 1953 C C . GLU A 1 250 ? 17.403 10.608 -17.024 1.00 66.56 250 GLU A C 1
ATOM 1955 O O . GLU A 1 250 ? 17.216 10.208 -15.876 1.00 66.56 250 GLU A O 1
ATOM 1960 N N . LYS A 1 251 ? 18.634 10.645 -17.553 1.00 66.00 251 LYS A N 1
ATOM 1961 C CA . LYS A 1 251 ? 19.831 10.168 -16.833 1.00 66.00 251 LYS A CA 1
ATOM 1962 C C . LYS A 1 251 ? 20.113 10.976 -15.566 1.00 66.00 251 LYS A C 1
ATOM 1964 O O . LYS A 1 251 ? 20.543 10.408 -14.560 1.00 66.00 251 LYS A O 1
ATOM 1969 N N . LEU A 1 252 ? 19.858 12.284 -15.596 1.00 66.25 252 LEU A N 1
ATOM 1970 C CA . LEU A 1 252 ? 20.003 13.154 -14.429 1.00 66.25 252 LEU A CA 1
ATOM 1971 C C . LEU A 1 252 ? 18.957 12.815 -13.355 1.00 66.25 252 LEU A C 1
ATOM 1973 O O . LEU A 1 252 ? 19.331 12.597 -12.201 1.00 66.25 252 LEU A O 1
ATOM 1977 N N . PHE A 1 253 ? 17.678 12.691 -13.72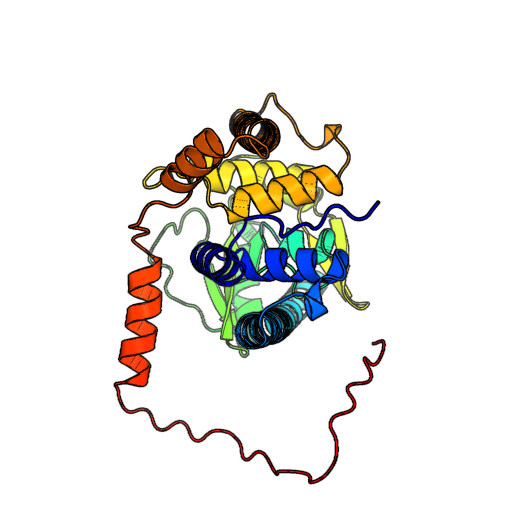5 1.00 67.19 253 PHE A N 1
ATOM 1978 C CA . PHE A 1 253 ? 16.619 12.267 -12.803 1.00 67.19 253 PHE A CA 1
ATOM 1979 C C . PHE A 1 253 ? 16.876 10.883 -12.250 1.00 67.19 253 PHE A C 1
ATOM 1981 O O . PHE A 1 253 ? 16.722 10.682 -11.050 1.00 67.19 253 PHE A O 1
ATOM 1988 N N . ALA A 1 254 ? 17.330 9.957 -13.092 1.00 65.25 254 ALA A N 1
ATOM 1989 C CA . ALA A 1 254 ? 17.712 8.638 -12.645 1.00 65.25 254 ALA A CA 1
ATOM 1990 C C . ALA A 1 254 ? 18.816 8.733 -11.581 1.00 65.25 254 ALA A C 1
ATOM 1992 O O . ALA A 1 254 ? 18.687 8.154 -10.513 1.00 65.25 254 ALA A O 1
ATOM 1993 N N . SER A 1 255 ? 19.861 9.536 -11.788 1.00 63.09 255 SER A N 1
ATOM 1994 C CA . SER A 1 255 ? 20.920 9.694 -10.779 1.00 63.09 255 SER A CA 1
ATOM 1995 C C . SER A 1 255 ? 20.438 10.314 -9.455 1.00 63.09 255 SER A C 1
ATOM 1997 O O . SER A 1 255 ? 20.948 9.953 -8.393 1.00 63.09 255 SER A O 1
ATOM 1999 N N . TRP A 1 256 ? 19.440 11.205 -9.505 1.00 66.19 256 TRP A N 1
ATOM 2000 C CA . TRP A 1 256 ? 18.891 11.896 -8.335 1.00 66.19 256 TRP A CA 1
ATOM 2001 C C . TRP A 1 256 ? 17.866 11.050 -7.563 1.00 66.19 256 TRP A C 1
ATOM 2003 O O . TRP A 1 256 ? 17.950 10.945 -6.341 1.00 66.19 256 TRP A O 1
ATOM 2013 N N . LEU A 1 257 ? 16.939 10.398 -8.273 1.00 64.50 257 LEU A N 1
ATOM 2014 C CA . LEU A 1 257 ? 15.921 9.504 -7.709 1.00 64.50 257 LEU A CA 1
ATOM 2015 C C . LEU A 1 257 ? 16.504 8.150 -7.279 1.00 64.50 257 LEU A C 1
ATOM 2017 O O . LEU A 1 257 ? 15.935 7.483 -6.416 1.00 64.50 257 LEU A O 1
ATOM 2021 N N . PHE A 1 258 ? 17.644 7.745 -7.854 1.00 62.09 258 PHE A N 1
ATOM 2022 C CA . PHE A 1 258 ? 18.232 6.417 -7.669 1.00 62.09 258 PHE A CA 1
ATOM 2023 C C . PHE A 1 258 ? 19.705 6.408 -7.174 1.00 62.09 258 PHE A C 1
ATOM 2025 O O . PHE A 1 258 ? 20.531 5.676 -7.742 1.00 62.09 258 PHE A O 1
ATOM 2032 N N . PRO A 1 259 ? 20.098 7.133 -6.100 1.00 54.06 259 PRO A N 1
ATOM 2033 C CA . PRO A 1 259 ? 21.504 7.205 -5.679 1.00 54.06 259 PRO A CA 1
ATOM 2034 C C . PRO A 1 259 ? 22.021 5.843 -5.212 1.00 54.06 259 PRO A C 1
ATOM 2036 O O . PRO A 1 259 ? 21.268 5.077 -4.617 1.00 54.06 259 PRO A O 1
ATOM 2039 N N . THR A 1 260 ? 23.305 5.528 -5.419 1.00 49.75 260 THR A N 1
ATOM 2040 C CA . THR A 1 260 ? 23.974 4.242 -5.082 1.00 49.75 260 THR A CA 1
ATOM 2041 C C . THR A 1 260 ? 23.850 3.789 -3.618 1.00 49.75 260 THR A C 1
ATOM 2043 O O . THR A 1 260 ? 24.099 2.622 -3.325 1.00 49.75 260 THR A O 1
ATOM 2046 N N . HIS A 1 261 ? 23.402 4.659 -2.709 1.00 43.94 261 HIS A N 1
ATOM 2047 C CA . HIS A 1 261 ? 23.294 4.387 -1.277 1.00 43.94 261 HIS A CA 1
ATOM 2048 C C . HIS A 1 261 ? 21.860 4.638 -0.772 1.00 43.94 261 HIS A C 1
ATOM 2050 O O . HIS A 1 261 ? 21.469 5.768 -0.476 1.00 43.94 261 HIS A O 1
ATOM 2056 N N . HIS A 1 262 ? 21.064 3.571 -0.665 1.00 41.66 262 HIS A N 1
ATOM 2057 C CA . HIS A 1 262 ? 19.954 3.504 0.293 1.00 41.66 262 HIS A CA 1
ATOM 2058 C C . HIS A 1 262 ? 20.479 2.721 1.495 1.00 41.66 262 HIS A C 1
ATOM 2060 O O . HIS A 1 262 ? 20.943 1.601 1.321 1.00 41.66 262 HIS A O 1
ATOM 2066 N N . SER A 1 263 ? 20.458 3.298 2.692 1.00 37.06 263 SER A N 1
ATOM 2067 C CA . SER A 1 263 ? 21.072 2.737 3.907 1.00 37.06 263 SER A CA 1
ATOM 2068 C C . SER A 1 263 ? 20.251 1.625 4.581 1.00 37.06 263 SER A C 1
ATOM 2070 O O . SER A 1 263 ? 20.767 0.960 5.474 1.00 37.06 263 SER A O 1
ATOM 2072 N N . LEU A 1 264 ? 19.013 1.368 4.139 1.00 37.72 264 LEU A N 1
ATOM 2073 C CA . LEU A 1 264 ? 18.104 0.395 4.773 1.00 37.72 264 LEU A CA 1
ATOM 2074 C C . LEU A 1 264 ? 17.896 -0.909 3.980 1.00 37.72 264 LEU A C 1
ATOM 2076 O O . LEU A 1 264 ? 17.451 -1.910 4.532 1.00 37.72 264 LEU A O 1
ATOM 2080 N N . ILE A 1 265 ? 18.264 -0.942 2.697 1.00 37.34 265 ILE A N 1
ATOM 2081 C CA . ILE A 1 265 ? 18.185 -2.158 1.869 1.00 37.34 265 ILE A CA 1
ATOM 2082 C C . ILE A 1 265 ? 19.425 -3.064 2.039 1.00 37.34 265 ILE A C 1
ATOM 2084 O O . ILE A 1 265 ? 19.253 -4.280 2.134 1.00 37.34 265 ILE A O 1
ATOM 2088 N N . PRO A 1 266 ? 20.668 -2.546 2.155 1.00 34.84 266 PRO A N 1
ATOM 2089 C CA . PRO A 1 266 ? 21.840 -3.377 2.403 1.00 34.84 266 PRO A CA 1
ATOM 2090 C C . PRO A 1 266 ? 21.744 -4.145 3.717 1.00 34.84 266 PRO A C 1
ATOM 2092 O O . PRO A 1 266 ? 22.170 -5.288 3.752 1.00 34.84 266 PRO A O 1
ATOM 2095 N N . SER A 1 267 ? 21.142 -3.585 4.771 1.00 35.53 267 SER A N 1
ATOM 2096 C CA . SER A 1 267 ? 20.946 -4.282 6.048 1.00 35.53 267 SER A CA 1
ATOM 2097 C C . SER A 1 267 ? 19.893 -5.393 5.952 1.00 35.53 267 SER A C 1
ATOM 2099 O O . SER A 1 267 ? 20.122 -6.481 6.479 1.00 35.53 267 SER A O 1
ATOM 2101 N N . GLY A 1 268 ? 18.794 -5.188 5.216 1.00 33.62 268 GLY A N 1
ATOM 2102 C CA . GLY A 1 268 ? 17.780 -6.221 4.945 1.00 33.62 268 GLY A CA 1
ATOM 2103 C C . GLY A 1 268 ? 18.265 -7.346 4.014 1.00 33.62 268 GLY A C 1
ATOM 2104 O O . GLY A 1 268 ? 17.946 -8.517 4.216 1.00 33.62 268 GLY A O 1
ATOM 2105 N N . ILE A 1 269 ? 19.097 -7.024 3.019 1.00 34.53 269 ILE A N 1
ATOM 2106 C CA . ILE A 1 269 ? 19.702 -8.016 2.115 1.00 34.53 269 ILE A CA 1
ATOM 2107 C C . ILE A 1 269 ? 20.894 -8.724 2.783 1.00 34.53 269 ILE A C 1
ATOM 2109 O O . ILE A 1 269 ? 21.045 -9.936 2.626 1.00 34.53 269 ILE A O 1
ATOM 2113 N N . ALA A 1 270 ? 21.718 -8.019 3.565 1.00 36.72 270 ALA A N 1
ATOM 2114 C CA . ALA A 1 270 ? 22.838 -8.611 4.300 1.00 36.72 270 ALA A CA 1
ATOM 2115 C C . ALA A 1 270 ? 22.366 -9.529 5.434 1.00 36.72 270 ALA A C 1
ATOM 2117 O O . ALA A 1 270 ? 22.961 -10.583 5.635 1.00 36.72 270 ALA A O 1
ATOM 2118 N N . SER A 1 271 ? 21.270 -9.196 6.124 1.00 39.28 271 SER A N 1
ATOM 2119 C CA . SER A 1 271 ? 20.669 -10.082 7.135 1.00 39.28 271 SER A CA 1
ATOM 2120 C C . SER A 1 271 ? 20.073 -11.352 6.517 1.00 39.28 271 SER A C 1
ATOM 2122 O O . SER A 1 271 ? 20.255 -12.436 7.069 1.00 39.28 271 SER A O 1
ATOM 2124 N N . ARG A 1 272 ? 19.462 -11.269 5.323 1.00 41.94 272 ARG A N 1
ATOM 2125 C CA . ARG A 1 272 ? 19.012 -12.458 4.571 1.00 41.94 272 ARG A CA 1
ATOM 2126 C C . ARG A 1 272 ? 20.170 -13.306 4.033 1.00 41.94 272 ARG A C 1
ATOM 2128 O O . ARG A 1 272 ? 20.075 -14.530 4.068 1.00 41.94 272 ARG A O 1
ATOM 2135 N N . ARG A 1 273 ? 21.271 -12.691 3.582 1.00 43.75 273 ARG A N 1
ATOM 2136 C CA . ARG A 1 273 ? 22.493 -13.421 3.187 1.00 43.75 273 ARG A CA 1
ATOM 2137 C C . ARG A 1 273 ? 23.173 -14.091 4.384 1.00 43.75 273 ARG A C 1
ATOM 2139 O O . ARG A 1 273 ? 23.513 -15.263 4.294 1.00 43.75 273 ARG A O 1
ATOM 2146 N N . GLY A 1 274 ? 23.256 -13.405 5.524 1.00 41.69 274 GLY A N 1
ATOM 2147 C CA . GLY A 1 274 ? 23.805 -13.966 6.761 1.00 41.69 274 GLY A CA 1
ATOM 2148 C C . GLY A 1 274 ? 22.988 -15.139 7.313 1.00 41.69 274 GLY A C 1
ATOM 2149 O O . GLY A 1 274 ? 23.566 -16.120 7.769 1.00 41.69 274 GLY A O 1
ATOM 2150 N N . ALA A 1 275 ? 21.654 -15.095 7.212 1.00 44.12 275 ALA A N 1
ATOM 2151 C CA . ALA A 1 275 ? 20.782 -16.199 7.627 1.00 44.12 275 ALA A CA 1
ATOM 2152 C C . ALA A 1 275 ? 20.864 -17.425 6.696 1.00 44.12 275 ALA A C 1
ATOM 2154 O O . ALA A 1 275 ? 20.744 -18.558 7.160 1.00 44.12 275 ALA A O 1
ATOM 2155 N N . ALA A 1 276 ? 21.098 -17.216 5.396 1.00 43.38 276 ALA A N 1
ATOM 2156 C CA . ALA A 1 276 ? 21.325 -18.299 4.438 1.00 43.38 276 ALA A CA 1
ATOM 2157 C C . ALA A 1 276 ? 22.707 -18.962 4.612 1.00 43.38 276 ALA A C 1
ATOM 2159 O O . ALA A 1 276 ? 22.852 -20.159 4.372 1.00 43.38 276 ALA A O 1
ATOM 2160 N N . GLU A 1 277 ? 23.709 -18.205 5.065 1.00 43.56 277 GLU A N 1
ATOM 2161 C CA . GLU A 1 277 ? 25.054 -18.714 5.360 1.00 43.56 277 GLU A CA 1
ATOM 2162 C C . GLU A 1 277 ? 25.146 -19.375 6.750 1.00 43.56 277 GLU A C 1
ATOM 2164 O O . GLU A 1 277 ? 25.938 -20.298 6.948 1.00 43.56 277 GLU A O 1
ATOM 2169 N N . GLN A 1 278 ? 24.281 -18.999 7.700 1.00 44.47 278 GLN A N 1
ATOM 2170 C CA . GLN A 1 278 ? 24.194 -19.592 9.041 1.00 44.47 278 GLN A CA 1
ATOM 2171 C C . GLN A 1 278 ? 23.174 -20.743 9.123 1.00 44.47 278 GLN A C 1
ATOM 2173 O O . GLN A 1 278 ? 22.226 -20.712 9.898 1.00 44.47 278 GLN A O 1
ATOM 2178 N N . GLY A 1 279 ? 23.384 -21.795 8.332 1.00 42.22 279 GLY A N 1
ATOM 2179 C CA . GLY A 1 279 ? 23.191 -23.191 8.761 1.00 42.22 279 GLY A CA 1
ATOM 2180 C C . GLY A 1 279 ? 21.895 -23.645 9.462 1.00 42.22 279 GLY A C 1
ATOM 2181 O O . GLY A 1 279 ? 21.936 -24.666 10.147 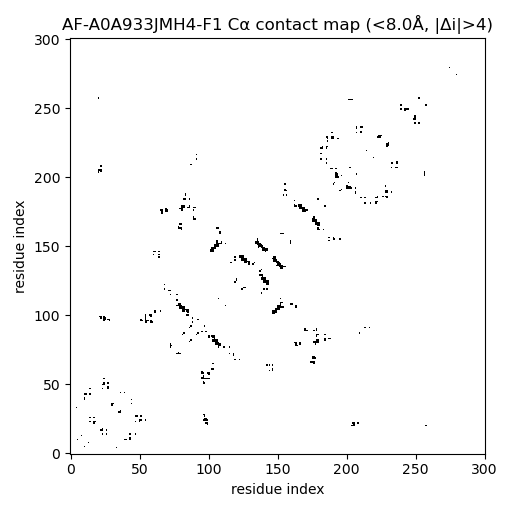1.00 42.22 279 GLY A O 1
ATOM 2182 N N . SER A 1 280 ? 20.746 -22.990 9.291 1.00 40.09 280 SER A N 1
ATOM 2183 C CA . SER A 1 280 ? 19.456 -23.526 9.746 1.00 40.09 280 SER A CA 1
ATOM 2184 C C . SER A 1 280 ? 18.863 -24.424 8.659 1.00 40.09 280 SER A C 1
ATOM 2186 O O . SER A 1 280 ? 18.274 -23.963 7.682 1.00 40.09 280 SER A O 1
ATOM 2188 N N . ARG A 1 281 ? 19.042 -25.744 8.802 1.00 39.47 281 ARG A N 1
ATOM 2189 C CA . ARG A 1 281 ? 18.371 -26.752 7.966 1.00 39.47 281 ARG A CA 1
ATOM 2190 C C . ARG A 1 281 ? 16.876 -26.793 8.293 1.00 39.47 281 ARG A C 1
ATOM 2192 O O . ARG A 1 281 ? 16.408 -27.722 8.949 1.00 39.47 281 ARG A O 1
ATOM 2199 N N . VAL A 1 282 ? 16.109 -25.834 7.790 1.00 36.78 282 VAL A N 1
ATOM 2200 C CA . VAL A 1 282 ? 14.666 -26.023 7.630 1.00 36.78 282 VAL A CA 1
ATOM 2201 C C . VAL A 1 282 ? 14.479 -26.938 6.423 1.00 36.78 282 VAL A C 1
ATOM 2203 O O 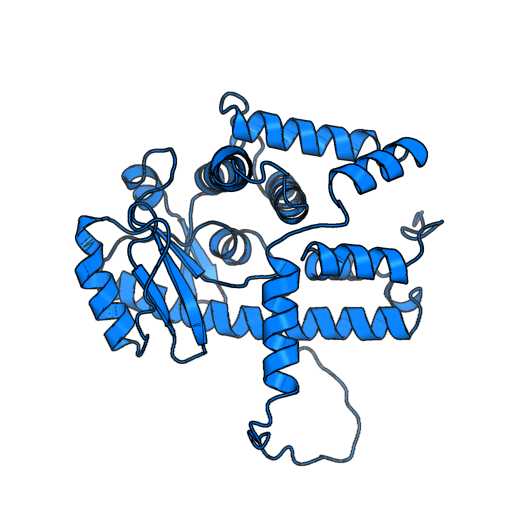. VAL A 1 282 ? 14.816 -26.576 5.296 1.00 36.78 282 VAL A O 1
ATOM 2206 N N . ARG A 1 283 ? 14.012 -28.170 6.656 1.00 29.97 283 ARG A N 1
ATOM 2207 C CA . ARG A 1 283 ? 13.638 -29.072 5.559 1.00 29.97 283 ARG A CA 1
ATOM 2208 C C . ARG A 1 283 ? 12.505 -28.410 4.764 1.00 29.97 283 ARG A C 1
ATOM 2210 O O . ARG A 1 283 ? 11.485 -28.092 5.373 1.00 29.97 283 ARG A O 1
ATOM 2217 N N . PRO A 1 284 ? 12.636 -28.231 3.439 1.00 32.78 284 PRO A N 1
ATOM 2218 C CA . PRO A 1 284 ? 11.495 -27.834 2.631 1.00 32.78 284 PRO A CA 1
ATOM 2219 C C . PRO A 1 284 ? 10.417 -28.931 2.698 1.00 32.78 284 PRO A C 1
ATOM 2221 O O . PRO A 1 284 ? 10.759 -30.114 2.824 1.00 32.78 284 PRO A O 1
ATOM 2224 N N . PRO A 1 285 ? 9.124 -28.575 2.622 1.00 31.12 285 PRO A N 1
ATOM 2225 C CA . PRO A 1 285 ? 8.059 -29.562 2.524 1.00 31.12 285 PRO A CA 1
ATOM 2226 C C . PRO A 1 285 ? 8.263 -30.433 1.276 1.00 31.12 285 PRO A C 1
ATOM 2228 O O . PRO A 1 285 ? 8.707 -29.961 0.228 1.00 31.12 285 PRO A O 1
ATOM 2231 N N . ASN A 1 286 ? 7.978 -31.728 1.411 1.00 27.84 286 ASN A N 1
ATOM 2232 C CA . ASN A 1 286 ? 8.118 -32.723 0.351 1.00 27.84 286 ASN A CA 1
ATOM 2233 C C . ASN A 1 286 ? 7.221 -32.374 -0.850 1.00 27.84 286 ASN A C 1
ATOM 2235 O O . ASN A 1 286 ? 6.026 -32.657 -0.835 1.00 27.84 286 ASN A O 1
ATOM 2239 N N . TRP A 1 287 ? 7.800 -31.826 -1.918 1.00 31.27 287 TRP A N 1
ATOM 2240 C CA . TRP A 1 287 ? 7.121 -31.682 -3.204 1.00 31.27 287 TRP A CA 1
ATOM 2241 C C . TRP A 1 287 ? 7.234 -32.989 -3.991 1.00 31.27 287 TRP A C 1
ATOM 2243 O O . TRP A 1 287 ? 8.320 -33.390 -4.416 1.00 31.27 287 TRP A O 1
ATOM 2253 N N . THR A 1 288 ? 6.111 -33.680 -4.188 1.00 29.17 288 THR A N 1
ATOM 2254 C CA . THR A 1 288 ? 6.052 -34.858 -5.062 1.00 29.17 288 THR A CA 1
ATOM 2255 C C . THR A 1 288 ? 5.961 -34.404 -6.518 1.00 29.17 288 THR A C 1
ATOM 2257 O O . THR A 1 288 ? 5.056 -33.671 -6.909 1.00 29.17 288 THR A O 1
ATOM 2260 N N . ARG A 1 289 ? 6.924 -34.829 -7.337 1.00 29.05 289 ARG A N 1
ATOM 2261 C CA . ARG A 1 289 ? 7.034 -34.474 -8.756 1.00 29.05 289 ARG A CA 1
ATOM 2262 C C . ARG A 1 289 ? 6.011 -35.270 -9.574 1.00 29.05 289 ARG A C 1
ATOM 2264 O O . ARG A 1 289 ? 6.216 -36.461 -9.800 1.00 29.05 289 ARG A O 1
ATOM 2271 N N . VAL A 1 290 ? 4.942 -34.634 -10.056 1.00 33.06 290 VAL A N 1
ATOM 2272 C CA . VAL A 1 290 ? 4.022 -35.259 -11.024 1.00 33.06 290 VAL A CA 1
ATOM 2273 C C . VAL A 1 290 ? 4.570 -35.048 -12.438 1.00 33.06 290 VAL A C 1
ATOM 2275 O O . VAL A 1 290 ? 4.785 -33.924 -12.888 1.00 33.06 290 VAL A O 1
ATOM 2278 N N . ARG A 1 291 ? 4.857 -36.153 -13.136 1.00 36.31 291 ARG A N 1
ATOM 2279 C CA . ARG A 1 291 ? 5.281 -36.169 -14.543 1.00 36.31 291 ARG A CA 1
ATOM 2280 C C . ARG A 1 291 ? 4.069 -35.928 -15.445 1.00 36.31 291 ARG A C 1
ATOM 2282 O O . ARG A 1 291 ? 3.306 -36.859 -15.664 1.00 36.31 291 ARG A O 1
ATOM 2289 N N . SER A 1 292 ? 3.926 -34.716 -15.976 1.00 34.41 292 SER A N 1
ATOM 2290 C CA . SER A 1 292 ? 3.501 -34.384 -17.356 1.00 34.41 292 SER A CA 1
ATOM 2291 C C . SER A 1 292 ? 2.893 -32.975 -17.411 1.00 34.41 292 SER A C 1
ATOM 2293 O O . SER A 1 292 ? 1.930 -32.692 -16.719 1.00 34.41 292 SER A O 1
ATOM 2295 N N . GLY A 1 293 ? 3.494 -32.102 -18.232 1.00 30.38 293 GLY A N 1
ATOM 2296 C CA . GLY A 1 293 ? 2.897 -30.893 -18.823 1.00 30.38 293 GLY A CA 1
ATOM 2297 C C . GLY A 1 293 ? 2.222 -29.870 -17.898 1.00 30.38 293 GLY A C 1
ATOM 2298 O O . GLY A 1 293 ? 1.060 -30.018 -17.540 1.00 30.38 293 GLY A O 1
ATOM 2299 N N . LEU A 1 294 ? 2.896 -28.747 -17.631 1.00 27.16 294 LEU A N 1
ATOM 2300 C CA . LEU A 1 294 ? 2.251 -27.546 -17.088 1.00 27.16 294 LEU A CA 1
ATOM 2301 C C . LEU A 1 294 ? 1.478 -26.826 -18.205 1.00 27.16 294 LEU A C 1
ATOM 2303 O O . LEU A 1 294 ? 2.062 -26.126 -19.028 1.00 27.16 294 LEU A O 1
ATOM 2307 N N . VAL A 1 295 ? 0.155 -26.992 -18.213 1.00 25.58 295 VAL A N 1
ATOM 2308 C CA . VAL A 1 295 ? -0.780 -26.024 -18.799 1.00 25.58 295 VAL A CA 1
ATOM 2309 C C . VAL A 1 295 ? -1.391 -25.263 -17.631 1.00 25.58 295 VAL A C 1
ATOM 2311 O O . VAL A 1 295 ? -2.200 -25.807 -16.883 1.00 25.58 295 VAL A O 1
ATOM 2314 N N . PHE A 1 296 ? -0.993 -24.005 -17.457 1.00 26.23 296 PHE A N 1
ATOM 2315 C CA . PHE A 1 296 ? -1.613 -23.114 -16.485 1.00 26.23 296 PHE A CA 1
ATOM 2316 C C . PHE A 1 296 ? -2.915 -22.583 -17.100 1.00 26.23 296 PHE A C 1
ATOM 2318 O O . PHE A 1 296 ? -2.898 -21.675 -17.928 1.00 26.23 296 PHE A O 1
ATOM 2325 N N . ARG A 1 297 ? -4.058 -23.186 -16.749 1.00 25.83 297 ARG A N 1
ATOM 2326 C CA . ARG A 1 297 ? -5.354 -22.515 -16.908 1.00 25.83 297 ARG A CA 1
ATOM 2327 C C . ARG A 1 297 ? -5.540 -21.632 -15.685 1.00 25.83 297 ARG A C 1
ATOM 2329 O O . ARG A 1 297 ? -5.625 -22.143 -14.573 1.00 25.83 297 ARG A O 1
ATOM 2336 N N . VAL A 1 298 ? -5.583 -20.321 -15.904 1.00 29.34 298 VAL A N 1
ATOM 2337 C CA . VAL A 1 298 ? -6.053 -19.365 -14.901 1.00 29.34 298 VAL A CA 1
ATOM 2338 C C . VAL A 1 298 ? -7.500 -19.742 -14.602 1.00 29.34 298 VAL A C 1
ATOM 2340 O O . VAL A 1 298 ? -8.370 -19.587 -15.456 1.00 29.34 298 VAL A O 1
ATOM 2343 N N . ALA A 1 299 ? -7.734 -20.342 -13.440 1.00 27.61 299 ALA A N 1
ATOM 2344 C CA . ALA A 1 299 ? -9.077 -20.493 -12.923 1.00 27.61 299 ALA A CA 1
ATOM 2345 C C . ALA A 1 299 ? -9.530 -19.108 -12.456 1.00 27.61 299 ALA A C 1
ATOM 2347 O O . ALA A 1 299 ? -8.868 -18.484 -11.626 1.00 27.61 299 ALA A O 1
ATOM 2348 N N . GLU A 1 300 ? -10.618 -18.625 -13.046 1.00 29.34 300 GLU A N 1
ATOM 2349 C CA . GLU A 1 300 ? -11.410 -17.545 -12.474 1.00 29.34 300 GLU A CA 1
ATOM 2350 C C . GLU A 1 300 ? -11.898 -18.018 -11.096 1.00 29.34 300 GLU A C 1
ATOM 2352 O O . GLU A 1 300 ? -12.624 -19.009 -10.996 1.00 29.34 300 GLU A O 1
ATOM 2357 N N . PHE A 1 301 ? -11.424 -17.344 -10.048 1.00 36.16 301 PHE A N 1
ATOM 2358 C CA . PHE A 1 301 ? -11.911 -17.426 -8.673 1.00 36.16 301 PHE A CA 1
ATOM 2359 C C . PHE A 1 301 ? -12.102 -16.005 -8.151 1.00 36.16 301 PHE A C 1
ATOM 2361 O O . PHE A 1 301 ? -11.143 -15.203 -8.281 1.00 36.16 301 PHE A O 1
#